Protein AF-A0A359HH94-F1 (afdb_monomer_lite)

Foldseek 3Di:
DVVVVLVVVVVVPPVPDDLCVVLLPDAQVGPSVVVVVVVLVVQCVPDDLVSNLVSLLVLLVSLLVSLVVVLVVVNLVSNVVSLVSNLVSLVVNVVSCVVVVDDPPVSVVVSVVSLVVLLVVLCVDDPSSPVSSVSSVVSCPVRDDPPDDPPDDPDDDDDDDDDDDDDDDDDDDDDDDDDDDDDDDYDDDDDYDDDDDDDDDDDDDD

Radius of gyration: 37.11 Å; chains: 1; bounding box: 69×66×111 Å

pLDDT: mean 74.51, std 24.14, range [30.77, 98.5]

Structure (mmCIF, N/CA/C/O backbone):
data_AF-A0A359HH94-F1
#
_entry.id   AF-A0A359HH94-F1
#
loop_
_atom_site.group_PDB
_atom_site.id
_atom_site.type_symbol
_atom_site.label_atom_id
_atom_site.label_alt_id
_atom_site.label_comp_id
_atom_site.label_asym_id
_atom_site.label_entity_id
_atom_site.label_seq_id
_atom_site.pdbx_PDB_ins_code
_atom_site.Cartn_x
_atom_site.Cartn_y
_atom_site.Cartn_z
_atom_site.occupancy
_atom_site.B_iso_or_equiv
_atom_site.auth_seq_id
_atom_site.auth_comp_id
_atom_site.auth_asym_id
_atom_site.auth_atom_id
_atom_site.pdbx_PDB_model_num
ATOM 1 N N . MET A 1 1 ? -10.745 -26.397 -3.307 1.00 54.28 1 MET A N 1
ATOM 2 C CA . MET A 1 1 ? -11.880 -26.500 -4.252 1.00 54.28 1 MET A CA 1
ATOM 3 C C . MET A 1 1 ? -12.551 -25.156 -4.518 1.00 54.28 1 MET A C 1
ATOM 5 O O . MET A 1 1 ? -12.736 -24.842 -5.682 1.00 54.28 1 MET A O 1
ATOM 9 N N . ALA A 1 2 ? -12.829 -24.321 -3.506 1.00 61.38 2 ALA A N 1
ATOM 10 C CA . ALA A 1 2 ? -13.354 -22.961 -3.724 1.00 61.38 2 ALA A CA 1
ATOM 11 C C . ALA A 1 2 ? -12.409 -22.050 -4.541 1.00 61.38 2 ALA A C 1
ATOM 13 O O . ALA A 1 2 ? -12.856 -21.317 -5.413 1.00 61.38 2 ALA A O 1
ATOM 14 N N . TRP A 1 3 ? -11.096 -22.168 -4.328 1.00 66.62 3 TRP A N 1
ATOM 15 C CA . TRP A 1 3 ? -10.078 -21.372 -5.027 1.00 66.62 3 TRP A CA 1
ATOM 16 C C . TRP A 1 3 ? -10.000 -21.651 -6.537 1.00 66.62 3 TRP A C 1
ATOM 18 O O . TRP A 1 3 ? -9.786 -20.733 -7.320 1.00 66.62 3 TRP A O 1
ATOM 28 N N . ILE A 1 4 ? -10.267 -22.890 -6.967 1.00 77.69 4 ILE A N 1
ATOM 29 C CA . ILE A 1 4 ? -10.326 -23.239 -8.395 1.00 77.69 4 ILE A CA 1
ATOM 30 C C . ILE A 1 4 ? -11.523 -22.543 -9.046 1.00 77.69 4 ILE A C 1
ATOM 32 O O . ILE A 1 4 ? -11.389 -22.0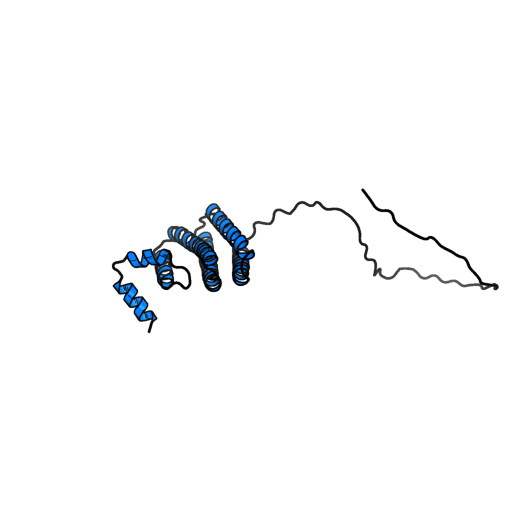05 -10.136 1.00 77.69 4 ILE A O 1
ATOM 36 N N . LEU A 1 5 ? -12.676 -22.476 -8.373 1.00 72.06 5 LEU A N 1
ATOM 37 C CA . LEU A 1 5 ? -13.862 -21.795 -8.903 1.00 72.06 5 LEU A CA 1
ATOM 38 C C . LEU A 1 5 ? -13.660 -20.282 -9.021 1.00 72.06 5 LEU A C 1
ATOM 40 O O . LEU A 1 5 ? -14.080 -19.707 -10.019 1.00 72.06 5 LEU A O 1
ATOM 44 N N . VAL A 1 6 ? -12.968 -19.655 -8.066 1.00 72.06 6 VAL A N 1
ATOM 45 C CA . VAL A 1 6 ? -12.606 -18.228 -8.142 1.00 72.06 6 VAL A CA 1
ATOM 46 C C . VAL A 1 6 ? -11.675 -17.968 -9.325 1.00 72.06 6 VAL A C 1
ATOM 48 O O . VAL A 1 6 ? -11.949 -17.080 -10.126 1.00 72.06 6 VAL A O 1
ATOM 51 N N . LEU A 1 7 ? -10.635 -18.789 -9.497 1.00 71.38 7 LEU A N 1
ATOM 52 C CA . LEU A 1 7 ? -9.705 -18.669 -10.624 1.00 71.38 7 LEU A CA 1
ATOM 53 C C . LEU A 1 7 ? -10.390 -18.922 -11.972 1.00 71.38 7 LEU A C 1
ATOM 55 O O . LEU A 1 7 ? -10.132 -18.212 -12.937 1.00 71.38 7 LEU A O 1
ATOM 59 N N . THR A 1 8 ? -11.303 -19.891 -12.040 1.00 68.50 8 THR A N 1
ATOM 60 C CA . THR A 1 8 ? -12.019 -20.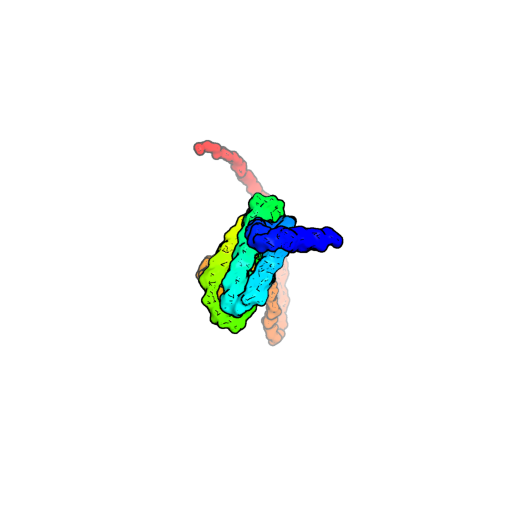227 -13.281 1.00 68.50 8 THR A CA 1
ATOM 61 C C . THR A 1 8 ? -13.076 -19.172 -13.628 1.00 68.50 8 THR A C 1
ATOM 63 O O . THR A 1 8 ? -13.277 -18.869 -14.803 1.00 68.50 8 THR A O 1
ATOM 66 N N . LEU A 1 9 ? -13.728 -18.571 -12.625 1.00 68.12 9 LEU A N 1
ATOM 67 C CA . LEU A 1 9 ? -14.689 -17.478 -12.804 1.00 68.12 9 LEU A CA 1
ATOM 68 C C . LEU A 1 9 ? -13.985 -16.172 -13.194 1.00 68.12 9 LEU A C 1
ATOM 70 O O . LEU A 1 9 ? -14.410 -15.507 -14.136 1.00 68.12 9 LEU A O 1
ATOM 74 N N . ALA A 1 10 ? -12.867 -15.847 -12.541 1.00 61.19 10 ALA A N 1
ATOM 75 C CA . ALA A 1 10 ? -12.005 -14.741 -12.942 1.00 61.19 10 ALA A CA 1
ATOM 76 C C . ALA A 1 10 ? -11.516 -14.934 -14.384 1.00 61.19 10 ALA A C 1
ATOM 78 O O . ALA A 1 10 ? -11.611 -14.011 -15.186 1.00 61.19 10 ALA A O 1
ATOM 79 N N . ALA A 1 11 ? -11.107 -16.158 -14.744 1.00 62.25 11 ALA A N 1
ATOM 80 C CA . ALA A 1 11 ? -10.621 -16.477 -16.080 1.00 62.25 11 ALA A CA 1
ATOM 81 C C . ALA A 1 11 ? -11.697 -16.462 -17.181 1.00 62.25 11 ALA A C 1
ATOM 83 O O . ALA A 1 11 ? -11.385 -16.207 -18.338 1.00 62.25 11 ALA A O 1
ATOM 84 N N . THR A 1 12 ? -12.967 -16.714 -16.853 1.00 60.53 12 THR A N 1
ATOM 85 C CA . THR A 1 12 ? -14.085 -16.653 -17.819 1.00 60.53 12 THR A CA 1
ATOM 86 C C . THR A 1 12 ? -14.687 -15.255 -17.949 1.00 60.53 12 THR A C 1
ATOM 88 O O . THR A 1 12 ? -15.244 -14.926 -18.994 1.00 60.53 12 THR A O 1
ATOM 91 N N . LEU A 1 13 ? -14.507 -14.396 -16.943 1.00 55.69 13 LEU A N 1
ATOM 92 C CA . LEU A 1 13 ? -14.804 -12.964 -17.021 1.00 55.69 13 LEU A CA 1
ATOM 93 C C . LEU A 1 13 ? -13.707 -12.164 -17.755 1.00 55.69 13 LEU A C 1
ATOM 95 O O . LEU A 1 13 ? -13.890 -10.967 -17.987 1.00 55.69 13 LEU A O 1
ATOM 99 N N . LEU A 1 14 ? -12.606 -12.813 -18.177 1.00 51.00 14 LEU A N 1
ATOM 100 C CA . LEU A 1 14 ? -11.533 -12.265 -19.023 1.00 51.00 14 LEU A CA 1
ATOM 101 C C . LEU A 1 14 ? -11.982 -12.001 -20.481 1.00 51.00 14 LEU A C 1
ATOM 103 O O . LEU A 1 14 ? -11.298 -12.332 -21.444 1.00 51.00 14 LEU A O 1
ATOM 107 N N . GLY A 1 15 ? -13.021 -11.182 -20.627 1.00 53.91 15 GLY A N 1
ATOM 108 C CA . GLY A 1 15 ? -12.956 -10.010 -21.508 1.00 53.91 15 GLY A CA 1
ATOM 109 C C . GLY A 1 15 ? -11.996 -8.927 -20.965 1.00 53.91 15 GLY A C 1
ATOM 110 O O . GLY A 1 15 ? -12.245 -7.735 -21.121 1.00 53.91 15 GLY A O 1
ATOM 111 N N . GLY A 1 16 ? -10.926 -9.349 -20.278 1.00 54.88 16 GLY A N 1
ATOM 112 C CA . GLY A 1 16 ? -9.703 -8.634 -19.918 1.00 54.88 16 GLY A CA 1
ATOM 113 C C . GLY A 1 16 ? -9.797 -7.590 -18.811 1.00 54.88 16 GLY A C 1
ATOM 114 O O . GLY A 1 16 ? -9.263 -7.786 -17.726 1.00 54.88 16 GLY A O 1
ATOM 115 N N . GLY A 1 17 ? -10.410 -6.444 -19.103 1.00 60.41 17 GLY A N 1
ATOM 116 C CA . GLY A 1 17 ? -10.199 -5.225 -18.311 1.00 60.41 17 GLY A CA 1
ATOM 117 C C . GLY A 1 17 ? -11.129 -5.052 -17.111 1.00 60.41 17 GLY A C 1
ATOM 118 O O . GLY A 1 17 ? -10.732 -4.460 -16.114 1.00 60.41 17 GLY A O 1
ATOM 119 N N . GLY A 1 18 ? -12.360 -5.569 -17.184 1.00 73.06 18 GLY A N 1
ATOM 120 C CA . GLY A 1 18 ? -13.414 -5.221 -16.222 1.00 73.06 18 GLY A CA 1
ATOM 121 C C . GLY A 1 18 ? -13.144 -5.696 -14.793 1.00 73.06 18 GLY A C 1
ATOM 122 O O . GLY A 1 18 ? -13.336 -4.935 -13.851 1.00 73.06 18 GLY A O 1
ATOM 123 N N . VAL A 1 19 ? -12.667 -6.934 -14.626 1.00 76.19 19 VAL A N 1
ATOM 124 C CA . VAL A 1 19 ? -12.388 -7.499 -13.293 1.00 76.19 19 VAL A CA 1
ATOM 125 C C . VAL A 1 19 ? -11.129 -6.885 -12.685 1.00 76.19 19 VAL A C 1
ATOM 127 O O . VAL A 1 19 ? -11.150 -6.554 -11.507 1.00 76.19 19 VAL A O 1
ATOM 130 N N . ALA A 1 20 ? -10.078 -6.670 -13.483 1.00 80.38 20 ALA A N 1
ATOM 131 C CA . ALA A 1 20 ? -8.858 -6.002 -13.028 1.00 80.38 20 ALA A CA 1
ATOM 132 C C . ALA A 1 20 ? -9.130 -4.549 -12.598 1.00 80.38 20 ALA A C 1
ATOM 134 O O . ALA A 1 20 ? -8.621 -4.091 -11.581 1.00 80.38 20 ALA A O 1
ATOM 135 N N . TYR A 1 21 ? -9.981 -3.839 -13.344 1.00 83.62 21 TYR A N 1
ATOM 136 C CA . TYR A 1 21 ? -10.411 -2.491 -12.979 1.00 83.62 21 TYR A CA 1
ATOM 137 C C . TYR A 1 21 ? -11.281 -2.489 -11.715 1.00 83.62 21 TYR A C 1
ATOM 139 O O . TYR A 1 21 ? -11.109 -1.648 -10.842 1.00 83.62 21 TYR A O 1
ATOM 147 N N . ALA A 1 22 ? -12.190 -3.458 -11.575 1.00 86.12 22 ALA A N 1
ATOM 148 C CA . ALA A 1 22 ? -13.017 -3.581 -10.378 1.00 86.12 22 ALA A CA 1
ATOM 149 C C . ALA A 1 22 ? -12.201 -3.966 -9.131 1.00 86.12 22 ALA A C 1
ATOM 151 O O . ALA A 1 22 ? -12.518 -3.505 -8.035 1.00 86.12 22 ALA A O 1
ATOM 152 N N . SER A 1 23 ? -11.151 -4.782 -9.282 1.00 89.38 23 SER A N 1
ATOM 153 C CA . SER A 1 23 ? -10.289 -5.185 -8.166 1.00 89.38 23 SER A CA 1
ATOM 154 C C . SER A 1 23 ? -9.422 -4.052 -7.625 1.00 89.38 23 SER A C 1
ATOM 156 O O . SER A 1 23 ? -9.006 -4.131 -6.480 1.00 89.38 23 SER A O 1
ATOM 158 N N . ASP A 1 24 ? -9.181 -2.992 -8.398 1.00 89.94 24 ASP A N 1
ATOM 159 C CA . ASP A 1 24 ? -8.310 -1.869 -8.012 1.00 89.94 24 ASP A CA 1
ATOM 160 C C . ASP A 1 24 ? -8.746 -1.199 -6.692 1.00 89.94 24 ASP A C 1
ATOM 162 O O . ASP A 1 24 ? -7.928 -0.838 -5.845 1.00 89.94 24 ASP A O 1
ATOM 166 N N . THR A 1 25 ? -10.064 -1.134 -6.470 1.00 93.56 25 THR A N 1
ATOM 167 C CA . THR A 1 25 ? -10.685 -0.554 -5.263 1.00 93.56 25 THR A CA 1
ATOM 168 C C . THR A 1 25 ? -10.953 -1.564 -4.143 1.00 93.56 25 THR A C 1
ATOM 170 O O . THR A 1 25 ? -11.493 -1.193 -3.098 1.00 93.56 25 THR A O 1
ATOM 173 N N . ALA A 1 26 ? -10.611 -2.840 -4.349 1.00 96.62 26 ALA A N 1
ATOM 174 C CA . ALA A 1 26 ? -10.761 -3.868 -3.328 1.00 96.62 26 ALA A CA 1
ATOM 175 C C . ALA A 1 26 ? -9.766 -3.623 -2.187 1.00 96.62 26 ALA A C 1
ATOM 177 O O . ALA A 1 26 ? -8.591 -3.350 -2.429 1.00 96.62 26 ALA A O 1
ATOM 178 N N . LEU A 1 27 ? -10.245 -3.747 -0.952 1.00 98.25 27 LEU A N 1
ATOM 179 C CA . LEU A 1 27 ? -9.432 -3.670 0.261 1.00 98.25 27 LEU A CA 1
ATOM 180 C C . LEU A 1 27 ? -9.035 -5.074 0.737 1.00 98.25 27 LEU A C 1
ATOM 182 O O . LEU A 1 27 ? -9.705 -6.041 0.357 1.00 98.25 27 LEU A O 1
ATOM 186 N N . PRO A 1 28 ? -8.009 -5.221 1.598 1.00 97.94 28 PRO A N 1
ATOM 187 C CA . PRO A 1 28 ? -7.711 -6.504 2.221 1.00 97.94 28 PRO A CA 1
ATOM 188 C C . PRO A 1 28 ? -8.974 -7.108 2.839 1.00 97.94 28 PRO A C 1
ATOM 190 O O . PRO A 1 28 ? -9.826 -6.386 3.354 1.00 97.94 28 PRO A O 1
ATOM 193 N N . GLY A 1 29 ? -9.148 -8.421 2.683 1.00 96.62 29 GLY A N 1
ATOM 194 C CA . GLY A 1 29 ? -10.359 -9.147 3.082 1.00 96.62 29 GLY A CA 1
ATOM 195 C C . GLY A 1 29 ? -11.534 -9.070 2.091 1.00 96.62 29 GLY A C 1
ATOM 196 O O . GLY A 1 29 ? -12.447 -9.894 2.176 1.00 96.62 29 GLY A O 1
ATOM 197 N N . ASP A 1 30 ? -11.519 -8.158 1.110 1.00 97.25 30 ASP A N 1
ATOM 198 C CA . ASP A 1 30 ? -12.538 -8.121 0.054 1.00 97.25 30 ASP A CA 1
ATOM 199 C C . ASP A 1 30 ? -12.332 -9.268 -0.956 1.00 97.25 30 ASP A C 1
ATOM 201 O O . ASP A 1 30 ? -11.213 -9.687 -1.257 1.00 97.25 30 ASP A O 1
ATOM 205 N N . MET A 1 31 ? -13.424 -9.759 -1.558 1.00 95.12 31 MET A N 1
ATOM 206 C CA . MET A 1 31 ? -13.393 -10.918 -2.470 1.00 95.12 31 MET A CA 1
ATOM 207 C C . MET A 1 31 ? -12.457 -10.753 -3.678 1.00 95.12 31 MET A C 1
ATOM 209 O O . MET A 1 31 ? -11.919 -11.744 -4.171 1.00 95.12 31 MET A O 1
ATOM 213 N N . LEU A 1 32 ? -12.296 -9.524 -4.181 1.00 95.69 32 LEU A N 1
ATOM 214 C CA . LEU A 1 32 ? -11.455 -9.220 -5.344 1.00 95.69 32 LEU A CA 1
ATOM 215 C C . LEU A 1 32 ? -10.025 -8.810 -4.967 1.00 95.69 32 LEU A C 1
ATOM 217 O O . LEU A 1 32 ? -9.214 -8.594 -5.865 1.00 95.69 32 LEU A O 1
ATOM 221 N N . TYR A 1 33 ? -9.682 -8.749 -3.679 1.00 96.00 33 TYR A N 1
ATOM 222 C CA . TYR A 1 33 ? -8.338 -8.373 -3.246 1.00 96.00 33 TYR A CA 1
ATOM 223 C C . TYR A 1 33 ? -7.232 -9.310 -3.750 1.00 96.00 33 TYR A C 1
ATOM 225 O O . TYR A 1 33 ? -6.218 -8.818 -4.240 1.00 96.00 33 TYR A O 1
ATOM 233 N N . PRO A 1 34 ? -7.417 -10.647 -3.763 1.00 94.81 34 PRO A N 1
ATOM 234 C CA . PRO A 1 34 ? -6.421 -11.530 -4.362 1.00 94.81 34 PRO A CA 1
ATOM 235 C C . PRO A 1 34 ? -6.198 -11.236 -5.850 1.00 94.81 34 PRO A C 1
ATOM 237 O O . PRO A 1 34 ? -5.090 -11.395 -6.347 1.00 94.81 34 PRO A O 1
ATOM 240 N N . VAL A 1 35 ? -7.234 -10.778 -6.565 1.00 94.31 35 VAL A N 1
ATOM 241 C CA . VAL A 1 35 ? -7.097 -10.386 -7.974 1.00 94.31 35 VAL A CA 1
ATOM 242 C C . VAL A 1 35 ? -6.249 -9.121 -8.094 1.00 94.31 35 VAL A C 1
ATOM 244 O O . VAL A 1 35 ? -5.355 -9.093 -8.935 1.00 94.31 35 VAL A O 1
ATOM 247 N N . LYS A 1 36 ? -6.464 -8.123 -7.224 1.00 95.38 36 LYS A N 1
ATOM 248 C CA . LYS A 1 36 ? -5.636 -6.909 -7.159 1.00 95.38 36 LYS A CA 1
ATOM 249 C C . LYS A 1 36 ? -4.155 -7.259 -7.011 1.00 95.38 36 LYS A C 1
ATOM 251 O O . LYS A 1 36 ? -3.366 -6.869 -7.864 1.00 95.38 36 LYS A O 1
ATOM 256 N N . MET A 1 37 ? -3.823 -8.094 -6.024 1.00 95.38 37 MET A N 1
ATOM 257 C CA . MET A 1 37 ? -2.445 -8.546 -5.796 1.00 95.38 37 MET A CA 1
ATOM 258 C C . MET A 1 37 ? -1.857 -9.235 -7.031 1.00 95.38 37 MET A C 1
ATOM 260 O O . MET A 1 37 ? -0.790 -8.854 -7.492 1.00 95.38 37 MET A O 1
ATOM 264 N N . THR A 1 38 ? -2.586 -10.163 -7.664 1.00 92.81 38 THR A N 1
ATOM 265 C CA . THR A 1 38 ? -2.073 -10.814 -8.886 1.00 92.81 38 THR A CA 1
ATOM 266 C C . THR A 1 38 ? -1.851 -9.844 -10.047 1.00 92.81 38 THR A C 1
ATOM 268 O O . THR A 1 38 ? -0.961 -10.059 -10.866 1.00 92.81 38 THR A O 1
ATOM 271 N N . VAL A 1 39 ? -2.661 -8.787 -10.154 1.00 91.94 39 VAL A N 1
ATOM 272 C CA . VAL A 1 39 ? -2.492 -7.759 -11.188 1.00 91.94 39 VAL A CA 1
ATOM 273 C C . VAL A 1 39 ? -1.263 -6.902 -10.891 1.00 91.94 39 VAL A C 1
ATOM 275 O O . VAL A 1 39 ? -0.520 -6.595 -11.822 1.00 91.94 39 VAL A O 1
ATOM 278 N N . GLU A 1 40 ? -1.036 -6.535 -9.630 1.00 93.19 40 GLU A N 1
ATOM 279 C CA . GLU A 1 40 ? 0.166 -5.820 -9.183 1.00 93.19 40 GLU A CA 1
ATOM 280 C C . GLU A 1 40 ? 1.435 -6.654 -9.436 1.00 93.19 40 GLU A C 1
ATOM 282 O O . GLU A 1 40 ? 2.343 -6.174 -10.114 1.00 93.19 40 GLU A O 1
ATOM 287 N N . ASP A 1 41 ? 1.451 -7.931 -9.041 1.00 92.12 41 ASP A N 1
ATOM 288 C CA . ASP A 1 41 ? 2.586 -8.845 -9.243 1.00 92.12 41 ASP A CA 1
ATOM 289 C C . ASP A 1 41 ? 2.937 -9.025 -10.727 1.00 92.12 41 ASP A C 1
ATOM 291 O O . ASP A 1 41 ? 4.105 -9.019 -11.118 1.00 92.12 41 ASP A O 1
ATOM 295 N N . VAL A 1 42 ? 1.925 -9.170 -11.592 1.00 91.56 42 VAL A N 1
ATOM 296 C CA . VAL A 1 42 ? 2.139 -9.285 -13.044 1.00 91.56 42 VAL A CA 1
ATOM 297 C C . VAL A 1 42 ? 2.688 -7.983 -13.623 1.00 91.56 42 VAL A C 1
ATOM 299 O O . VAL A 1 42 ? 3.511 -8.034 -14.535 1.00 91.56 42 VAL A O 1
ATOM 302 N N . ARG A 1 43 ? 2.257 -6.817 -13.122 1.00 90.50 43 ARG A N 1
ATOM 303 C CA . ARG A 1 43 ? 2.799 -5.523 -13.562 1.00 90.50 43 ARG A CA 1
ATOM 304 C C . ARG A 1 43 ? 4.266 -5.384 -13.169 1.00 90.50 43 ARG A C 1
ATOM 306 O O . ARG A 1 43 ? 5.059 -5.021 -14.032 1.00 90.50 43 ARG A O 1
ATOM 313 N N . LEU A 1 44 ? 4.616 -5.727 -11.928 1.00 90.50 44 LEU A N 1
ATOM 314 C CA . LEU A 1 44 ? 5.999 -5.719 -11.445 1.00 90.50 44 LEU A CA 1
ATOM 315 C C . LEU A 1 44 ? 6.873 -6.701 -12.234 1.00 90.50 44 LEU A C 1
ATOM 317 O O . LEU A 1 44 ? 7.926 -6.328 -12.728 1.00 90.50 44 LEU A O 1
ATOM 321 N N . GLY A 1 45 ? 6.402 -7.928 -12.477 1.00 88.94 45 GLY A N 1
ATOM 322 C CA . GLY A 1 45 ? 7.162 -8.926 -13.240 1.00 88.94 45 GLY A CA 1
ATOM 323 C C . GLY A 1 45 ? 7.389 -8.593 -14.724 1.00 88.94 45 GLY A C 1
ATOM 324 O O . GLY A 1 45 ? 8.197 -9.254 -15.376 1.00 88.94 45 GLY A O 1
ATOM 325 N N . LEU A 1 46 ? 6.667 -7.613 -15.278 1.00 89.00 46 LEU A N 1
ATOM 326 C CA . LEU A 1 46 ? 6.819 -7.148 -16.663 1.00 89.00 46 LEU A CA 1
ATOM 327 C C . LEU A 1 46 ? 7.624 -5.851 -16.786 1.00 89.00 46 LEU A C 1
ATOM 329 O O . LEU A 1 46 ? 7.976 -5.470 -17.908 1.00 89.00 46 LEU A O 1
ATOM 333 N N . ALA A 1 47 ? 7.861 -5.153 -15.680 1.00 84.31 47 ALA A N 1
ATOM 334 C CA . ALA A 1 47 ? 8.590 -3.902 -15.679 1.00 84.31 47 ALA A CA 1
ATOM 335 C C . ALA A 1 47 ? 10.119 -4.143 -15.663 1.00 84.31 47 ALA A C 1
ATOM 337 O O . ALA A 1 47 ? 10.608 -5.268 -15.562 1.00 84.31 47 ALA A O 1
ATOM 338 N N . ASN A 1 48 ? 10.865 -3.085 -15.978 1.00 72.31 48 ASN A N 1
ATOM 339 C CA . ASN A 1 48 ? 12.332 -3.039 -15.964 1.00 72.31 48 ASN A CA 1
ATOM 340 C C . ASN A 1 48 ? 12.744 -2.109 -14.816 1.00 72.31 48 ASN A C 1
ATOM 342 O O . ASN A 1 48 ? 11.946 -1.240 -14.477 1.00 72.31 48 ASN A O 1
ATOM 346 N N . ASP A 1 49 ? 13.988 -2.166 -14.334 1.00 67.19 49 ASP A N 1
ATOM 347 C CA . ASP A 1 49 ? 14.449 -1.512 -13.091 1.00 67.19 49 ASP A CA 1
ATOM 348 C C . ASP A 1 49 ? 13.893 -0.090 -12.797 1.00 67.19 49 ASP A C 1
ATOM 350 O O . ASP A 1 49 ? 13.583 0.239 -11.655 1.00 67.19 49 ASP A O 1
ATOM 354 N N . ALA A 1 50 ? 13.754 0.785 -13.806 1.00 62.00 50 ALA A N 1
ATOM 355 C CA . ALA A 1 50 ? 13.186 2.133 -13.637 1.00 62.00 50 ALA A CA 1
ATOM 356 C C . ALA A 1 50 ? 11.641 2.173 -13.588 1.00 62.00 50 ALA A C 1
ATOM 358 O O . ALA A 1 50 ? 11.071 2.990 -12.875 1.00 62.00 50 ALA A O 1
ATOM 359 N N . GLY A 1 51 ? 10.961 1.305 -14.340 1.00 67.62 51 GLY A N 1
ATOM 360 C CA . GLY A 1 51 ? 9.507 1.127 -14.258 1.00 67.62 51 GLY A CA 1
ATOM 361 C C . GLY A 1 51 ? 9.077 0.387 -12.989 1.00 67.62 51 GLY A C 1
ATOM 362 O O . GLY A 1 51 ? 7.960 0.593 -12.522 1.00 67.62 51 GLY A O 1
ATOM 363 N N . ASP A 1 52 ? 9.976 -0.412 -12.409 1.00 84.56 52 ASP A N 1
ATOM 364 C CA . ASP A 1 52 ? 9.754 -1.095 -11.134 1.00 84.56 52 ASP A CA 1
ATOM 365 C C . ASP A 1 52 ? 9.619 -0.081 -9.993 1.00 84.56 52 ASP A C 1
ATOM 367 O O . ASP A 1 52 ? 8.700 -0.192 -9.188 1.00 84.56 52 ASP A O 1
ATOM 371 N N . MET A 1 53 ? 10.461 0.962 -9.961 1.00 89.94 53 MET A N 1
ATOM 372 C CA . MET A 1 53 ? 10.409 2.012 -8.930 1.00 89.94 53 MET A CA 1
ATOM 373 C C . MET A 1 53 ? 9.049 2.720 -8.870 1.00 89.94 53 MET A C 1
ATOM 375 O O . MET A 1 53 ? 8.470 2.846 -7.792 1.00 89.94 53 MET A O 1
ATOM 379 N N . ASP A 1 54 ? 8.512 3.156 -10.013 1.00 91.56 54 ASP A N 1
ATOM 380 C CA . ASP A 1 54 ? 7.215 3.844 -10.061 1.00 91.56 54 ASP A CA 1
ATOM 381 C C . ASP A 1 54 ? 6.057 2.943 -9.620 1.00 91.56 54 ASP A C 1
ATOM 383 O O . ASP A 1 54 ? 5.148 3.396 -8.916 1.00 91.56 54 ASP A O 1
ATOM 387 N N . LEU A 1 55 ? 6.093 1.669 -10.022 1.00 93.31 55 LEU A N 1
ATOM 388 C CA . LEU A 1 55 ? 5.100 0.673 -9.626 1.00 93.31 55 LEU A CA 1
ATOM 389 C C . LEU A 1 55 ? 5.187 0.352 -8.133 1.00 93.31 55 LEU A C 1
ATOM 391 O O . LEU A 1 55 ? 4.149 0.275 -7.480 1.00 93.31 55 LEU A O 1
ATOM 395 N N . LEU A 1 56 ? 6.397 0.211 -7.588 1.00 94.31 56 LEU A N 1
ATOM 396 C CA . LEU A 1 56 ? 6.627 -0.054 -6.169 1.00 94.31 56 LEU A CA 1
ATOM 397 C C . LEU A 1 56 ? 6.161 1.110 -5.301 1.00 94.31 56 LEU A C 1
ATOM 399 O O . LEU A 1 56 ? 5.427 0.889 -4.342 1.00 94.31 56 LEU A O 1
ATOM 403 N N . PHE A 1 57 ? 6.491 2.352 -5.666 1.00 95.12 57 PHE A N 1
ATOM 404 C CA . PHE A 1 57 ? 5.931 3.509 -4.970 1.00 95.12 57 PHE A CA 1
ATOM 405 C C . PHE A 1 57 ? 4.400 3.509 -5.020 1.00 95.12 57 PHE A C 1
ATOM 407 O O . PHE A 1 57 ? 3.762 3.696 -3.989 1.00 95.12 57 PHE A O 1
ATOM 414 N N . GLY A 1 58 ? 3.803 3.255 -6.191 1.00 95.50 58 GLY A N 1
ATOM 415 C CA . GLY A 1 58 ? 2.347 3.180 -6.324 1.00 95.50 58 GLY A CA 1
ATOM 416 C C . GLY A 1 58 ? 1.721 2.080 -5.459 1.00 95.50 58 GLY A C 1
ATOM 417 O O . GLY A 1 58 ? 0.634 2.267 -4.917 1.00 95.50 58 GLY A O 1
ATOM 418 N N . ALA A 1 59 ? 2.408 0.951 -5.286 1.00 96.25 59 ALA A N 1
ATOM 419 C CA . ALA A 1 59 ? 1.952 -0.143 -4.439 1.00 96.25 59 ALA A CA 1
ATOM 420 C C . ALA A 1 59 ? 1.986 0.235 -2.946 1.00 96.25 59 ALA A C 1
ATOM 422 O O . ALA A 1 59 ? 0.989 0.051 -2.240 1.00 96.25 59 ALA A O 1
ATOM 423 N N . VAL A 1 60 ? 3.082 0.861 -2.502 1.00 97.12 60 VAL A N 1
ATOM 424 C CA . VAL A 1 60 ? 3.261 1.359 -1.130 1.00 97.12 60 VAL A CA 1
ATOM 425 C C . VAL A 1 60 ? 2.244 2.459 -0.797 1.00 97.12 60 VAL A C 1
ATOM 427 O O . VAL A 1 60 ? 1.569 2.384 0.232 1.00 97.12 60 VAL A O 1
ATOM 430 N N . GLU A 1 61 ? 2.062 3.434 -1.691 1.00 97.12 61 GLU A N 1
ATOM 431 C CA . GLU A 1 61 ? 1.029 4.479 -1.592 1.00 97.12 61 GLU A CA 1
ATOM 432 C C . GLU A 1 61 ? -0.375 3.856 -1.521 1.00 97.12 61 GLU A C 1
ATOM 434 O O . GLU A 1 61 ? -1.193 4.224 -0.674 1.00 97.12 61 GLU A O 1
ATOM 439 N N . ALA A 1 62 ? -0.649 2.838 -2.344 1.00 97.56 62 ALA A N 1
ATOM 440 C CA . ALA A 1 62 ? -1.918 2.123 -2.296 1.00 97.56 62 ALA A CA 1
AT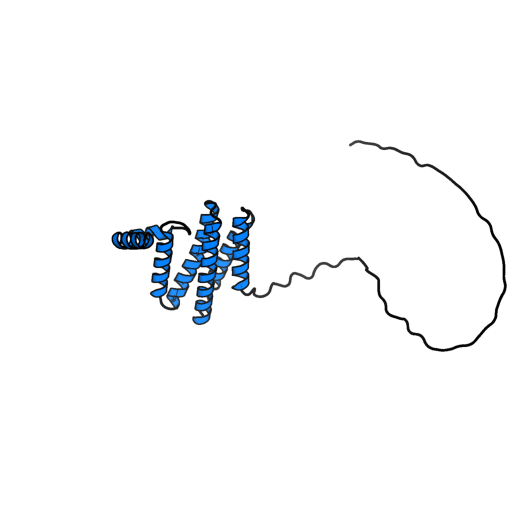OM 441 C C . ALA A 1 62 ? -2.149 1.437 -0.941 1.00 97.56 62 ALA A C 1
ATOM 443 O O . ALA A 1 62 ? -3.290 1.410 -0.483 1.00 97.56 62 ALA A O 1
ATOM 444 N N . ARG A 1 63 ? -1.110 0.919 -0.266 1.00 98.06 63 ARG A N 1
ATOM 445 C CA . ARG A 1 63 ? -1.280 0.321 1.072 1.00 98.06 63 ARG A CA 1
ATOM 446 C C . ARG A 1 63 ? -1.665 1.363 2.115 1.00 98.06 63 ARG A C 1
ATOM 448 O O . ARG A 1 63 ? -2.534 1.089 2.939 1.00 98.06 63 ARG A O 1
ATOM 455 N N . LEU A 1 64 ? -1.077 2.560 2.069 1.00 98.00 64 LEU A N 1
ATOM 456 C CA . LEU A 1 64 ? -1.462 3.661 2.959 1.00 98.00 64 LEU A CA 1
ATOM 457 C C . LEU A 1 64 ? -2.919 4.085 2.723 1.00 98.00 64 LEU A C 1
ATOM 459 O O . LEU A 1 64 ? -3.689 4.208 3.678 1.00 98.00 64 LEU A O 1
ATOM 463 N N . ALA A 1 65 ? -3.333 4.199 1.459 1.00 98.06 65 ALA A N 1
ATOM 464 C CA . ALA A 1 65 ? -4.720 4.497 1.103 1.00 98.06 65 ALA A CA 1
ATOM 465 C C . ALA A 1 65 ? -5.700 3.390 1.543 1.00 98.06 65 ALA A C 1
ATOM 467 O O . ALA A 1 65 ? -6.817 3.680 1.978 1.00 98.06 65 ALA A O 1
ATOM 468 N N . GLU A 1 66 ? -5.297 2.118 1.465 1.00 98.50 66 GLU A N 1
ATOM 469 C CA . GLU A 1 66 ? -6.083 0.997 1.987 1.00 98.50 66 GLU A CA 1
ATOM 470 C C . GLU A 1 66 ? -6.258 1.079 3.501 1.00 98.50 66 GLU A C 1
ATOM 472 O O . GLU A 1 66 ? -7.373 0.890 3.988 1.00 98.50 66 GLU A O 1
ATOM 477 N N . ILE A 1 67 ? -5.193 1.401 4.239 1.00 98.44 67 ILE A N 1
ATOM 478 C CA . ILE A 1 67 ? -5.257 1.607 5.689 1.00 98.44 67 ILE A CA 1
ATOM 479 C C . ILE A 1 67 ? -6.236 2.742 6.009 1.00 98.44 67 ILE A C 1
ATOM 481 O O . ILE A 1 67 ? -7.149 2.527 6.804 1.00 98.44 67 ILE A O 1
ATOM 485 N N . ASP A 1 68 ? -6.136 3.901 5.347 1.00 97.81 68 ASP A N 1
ATOM 486 C CA . ASP A 1 68 ? -7.068 5.026 5.552 1.00 97.81 68 ASP A CA 1
ATOM 487 C C . ASP A 1 68 ? -8.530 4.628 5.288 1.00 97.81 68 ASP A C 1
ATOM 489 O O . ASP A 1 68 ? -9.430 4.906 6.085 1.00 97.81 68 ASP A O 1
ATOM 493 N N . ALA A 1 69 ? -8.778 3.902 4.194 1.00 97.94 69 ALA A N 1
ATOM 494 C CA . ALA A 1 69 ? -10.113 3.427 3.848 1.00 97.94 69 ALA A CA 1
ATOM 495 C C . ALA A 1 69 ? -10.661 2.417 4.869 1.00 97.94 69 ALA A C 1
ATOM 497 O O . ALA A 1 69 ? -11.867 2.394 5.138 1.00 97.94 69 ALA A O 1
ATOM 498 N N . LEU A 1 70 ? -9.798 1.572 5.435 1.00 98.00 70 LEU A N 1
ATOM 499 C CA . LEU A 1 70 ? -10.174 0.579 6.434 1.00 98.00 70 LEU A CA 1
ATOM 500 C C . LEU A 1 70 ? -10.469 1.208 7.799 1.00 98.00 70 LEU A C 1
ATOM 502 O O . LEU A 1 70 ? -11.373 0.704 8.470 1.00 98.00 70 LEU A O 1
ATOM 506 N N . ILE A 1 71 ? -9.809 2.316 8.169 1.00 96.19 71 ILE A N 1
ATOM 507 C CA . ILE A 1 71 ? -10.167 3.128 9.351 1.00 96.19 71 ILE A CA 1
ATOM 508 C C . ILE A 1 71 ? -11.643 3.521 9.266 1.00 96.19 71 ILE A C 1
ATOM 510 O O . ILE A 1 71 ? -12.434 3.225 10.158 1.00 96.19 71 ILE A O 1
ATOM 514 N N . GLY A 1 72 ? -12.065 4.077 8.126 1.00 93.81 72 GLY A N 1
ATOM 515 C CA . GLY A 1 72 ? -13.465 4.452 7.900 1.00 93.81 72 GLY A CA 1
ATOM 516 C C . GLY A 1 72 ? -14.458 3.279 7.916 1.00 93.81 72 GLY A C 1
ATOM 517 O O . GLY A 1 72 ? -15.662 3.500 8.052 1.00 93.81 72 GLY A O 1
ATOM 518 N N . ARG A 1 73 ? -13.981 2.034 7.777 1.00 96.00 73 ARG A N 1
ATOM 519 C CA . ARG A 1 73 ? -14.799 0.809 7.797 1.00 96.00 73 ARG A CA 1
ATOM 520 C C . ARG A 1 73 ? -14.711 0.031 9.116 1.00 96.00 73 ARG A C 1
ATOM 522 O O . ARG A 1 73 ? -15.435 -0.953 9.248 1.00 96.00 73 ARG A O 1
ATOM 529 N N . GLY A 1 74 ? -13.858 0.434 10.063 1.00 95.50 74 GLY A N 1
ATOM 530 C CA . GLY A 1 74 ? -13.683 -0.244 11.351 1.00 95.50 74 GLY A CA 1
ATOM 531 C C . GLY A 1 74 ? -13.191 -1.690 11.222 1.00 95.50 74 GLY A C 1
ATOM 532 O O . GLY A 1 74 ? -13.724 -2.584 11.878 1.00 95.50 74 GLY A O 1
ATOM 533 N N . ARG A 1 75 ? -12.216 -1.941 10.336 1.00 97.50 75 ARG A N 1
ATOM 534 C CA . ARG A 1 75 ? -11.689 -3.285 10.012 1.00 97.50 75 ARG A CA 1
ATOM 535 C C . ARG A 1 75 ? -10.203 -3.435 10.396 1.00 97.50 75 ARG A C 1
ATOM 537 O O . ARG A 1 75 ? -9.357 -3.527 9.508 1.00 97.50 75 ARG A O 1
ATOM 544 N N . PRO A 1 76 ? -9.855 -3.442 11.696 1.00 94.50 76 PRO A N 1
ATOM 545 C CA . PRO A 1 76 ? -8.460 -3.409 12.151 1.00 94.50 76 PRO A CA 1
ATOM 546 C C . PRO A 1 76 ? -7.645 -4.646 11.749 1.00 94.50 76 PRO A C 1
ATOM 548 O O . PRO A 1 76 ? -6.462 -4.514 11.449 1.00 94.50 76 PRO A O 1
ATOM 551 N N . ASP A 1 77 ? -8.267 -5.824 11.662 1.00 96.75 77 ASP A N 1
ATOM 552 C CA . ASP A 1 77 ? -7.577 -7.044 11.218 1.00 96.75 77 ASP A CA 1
ATOM 553 C C . ASP A 1 77 ? -7.097 -6.918 9.762 1.00 96.75 77 ASP A C 1
ATOM 555 O O . ASP A 1 77 ? -5.972 -7.284 9.427 1.00 96.75 77 ASP A O 1
ATOM 559 N N . ASP A 1 78 ? -7.920 -6.323 8.896 1.00 98.31 78 ASP A N 1
ATOM 560 C CA . ASP A 1 78 ? -7.561 -6.073 7.500 1.00 98.31 78 ASP A CA 1
ATOM 561 C C . ASP A 1 78 ? -6.529 -4.938 7.374 1.00 98.31 78 ASP A C 1
ATOM 563 O O . ASP A 1 78 ? -5.686 -4.969 6.478 1.00 98.31 78 ASP A O 1
ATOM 567 N N . MET A 1 79 ? -6.537 -3.958 8.291 1.00 98.06 79 MET A N 1
ATOM 568 C CA . MET A 1 79 ? -5.495 -2.920 8.340 1.00 98.06 79 MET A CA 1
ATOM 569 C C . MET A 1 79 ? -4.134 -3.532 8.654 1.00 98.06 79 MET A C 1
ATOM 571 O O . MET A 1 79 ? -3.126 -3.113 8.092 1.00 98.06 79 MET A O 1
ATOM 575 N N . GLN A 1 80 ? -4.102 -4.541 9.526 1.00 97.62 80 GLN A N 1
ATOM 576 C CA . GLN A 1 80 ? -2.873 -5.249 9.855 1.00 97.62 80 GLN A CA 1
ATOM 577 C C . GLN A 1 80 ? -2.293 -5.969 8.631 1.00 97.62 80 GLN A C 1
ATOM 579 O O . GLN A 1 80 ? -1.077 -5.959 8.439 1.00 97.62 80 GLN A O 1
ATOM 584 N N . VAL A 1 81 ? -3.150 -6.532 7.772 1.00 98.12 81 VAL A N 1
ATOM 585 C CA . VAL A 1 81 ? -2.733 -7.115 6.486 1.00 98.12 81 VAL A CA 1
ATOM 586 C C . VAL A 1 81 ? -2.154 -6.040 5.563 1.00 98.12 81 VAL A C 1
ATOM 588 O O . VAL A 1 81 ? -1.061 -6.225 5.032 1.00 98.12 81 VAL A O 1
ATOM 591 N N . ALA A 1 82 ? -2.824 -4.893 5.412 1.00 98.12 82 ALA A N 1
ATOM 592 C CA . ALA A 1 82 ? -2.303 -3.790 4.598 1.00 98.12 82 ALA A CA 1
ATOM 593 C C . ALA A 1 82 ? -0.955 -3.258 5.121 1.00 98.12 82 ALA A C 1
ATOM 595 O O . ALA A 1 82 ? -0.056 -2.987 4.330 1.00 98.12 82 ALA A O 1
ATOM 596 N N . ALA A 1 83 ? -0.780 -3.163 6.443 1.00 98.00 83 ALA A N 1
ATOM 597 C CA . ALA A 1 83 ? 0.471 -2.730 7.063 1.00 98.00 83 ALA A CA 1
ATOM 598 C C . ALA A 1 83 ? 1.619 -3.741 6.883 1.00 98.00 83 ALA A C 1
ATOM 600 O O . ALA A 1 83 ? 2.775 -3.337 6.792 1.00 98.00 83 ALA A O 1
ATOM 601 N N . GLN A 1 84 ? 1.326 -5.045 6.822 1.00 97.69 84 GLN A N 1
ATOM 602 C CA . GLN A 1 84 ? 2.326 -6.070 6.487 1.00 97.69 84 GLN A CA 1
ATOM 603 C C . GLN A 1 84 ? 2.778 -5.941 5.030 1.00 97.69 84 GLN A C 1
ATOM 605 O O . GLN A 1 84 ? 3.974 -5.876 4.769 1.00 97.69 84 GLN A O 1
ATOM 610 N N . LEU A 1 85 ? 1.829 -5.809 4.099 1.00 97.81 85 LEU A N 1
ATOM 611 C CA . LEU A 1 85 ? 2.141 -5.598 2.682 1.00 97.81 85 LEU A CA 1
ATOM 612 C C . LEU A 1 85 ? 2.904 -4.287 2.452 1.00 97.81 85 LEU A C 1
ATOM 614 O O . LEU A 1 85 ? 3.794 -4.233 1.609 1.00 97.81 85 LEU A O 1
ATOM 618 N N . PHE A 1 86 ? 2.592 -3.241 3.224 1.00 97.94 86 PHE A N 1
ATOM 619 C CA . PHE A 1 86 ? 3.329 -1.978 3.193 1.00 97.94 86 PHE A CA 1
ATOM 620 C C . PHE A 1 86 ? 4.806 -2.182 3.543 1.00 97.94 86 PHE A C 1
ATOM 622 O O . PHE A 1 86 ? 5.662 -1.661 2.838 1.00 97.94 86 PHE A O 1
ATOM 629 N N . ASP A 1 87 ? 5.114 -2.948 4.596 1.00 97.38 87 ASP A N 1
ATOM 630 C CA . ASP A 1 87 ? 6.501 -3.257 4.972 1.00 97.38 87 ASP A CA 1
ATOM 631 C C . ASP A 1 87 ? 7.232 -4.010 3.855 1.00 97.38 87 ASP A C 1
ATOM 633 O O . ASP A 1 87 ? 8.324 -3.616 3.450 1.00 97.38 87 ASP A O 1
ATOM 637 N N . GLU A 1 88 ? 6.604 -5.053 3.307 1.00 95.75 88 GLU A N 1
ATOM 638 C CA . GLU A 1 88 ? 7.175 -5.864 2.227 1.00 95.75 88 GLU A CA 1
ATOM 639 C C . GLU A 1 88 ? 7.514 -5.011 0.994 1.00 95.75 88 GLU A C 1
ATOM 641 O O . GLU A 1 88 ? 8.647 -5.034 0.503 1.00 95.75 88 GLU A O 1
ATOM 646 N N . GLN A 1 89 ? 6.560 -4.200 0.534 1.00 95.19 89 GLN A N 1
ATOM 647 C CA . GLN A 1 89 ? 6.719 -3.366 -0.658 1.00 95.19 89 GLN A CA 1
ATOM 648 C C . GLN A 1 89 ? 7.669 -2.185 -0.419 1.00 95.19 89 GLN A C 1
ATOM 650 O O . GLN A 1 89 ? 8.421 -1.809 -1.318 1.00 95.19 89 GLN A O 1
ATOM 655 N N . LEU A 1 90 ? 7.701 -1.625 0.795 1.00 95.44 90 LEU A N 1
ATOM 656 C CA . LEU A 1 90 ? 8.663 -0.587 1.165 1.00 95.44 90 LEU A CA 1
ATOM 657 C C . LEU A 1 90 ? 10.093 -1.137 1.169 1.00 95.44 90 LEU A C 1
ATOM 659 O O . LEU A 1 90 ? 11.007 -0.485 0.667 1.00 95.44 90 LEU A O 1
ATOM 663 N N . GLN A 1 91 ? 10.305 -2.340 1.704 1.00 94.25 91 GLN A N 1
ATOM 664 C CA . GLN A 1 91 ? 11.619 -2.979 1.679 1.00 94.25 91 GLN A CA 1
ATOM 665 C C . GLN A 1 91 ? 12.086 -3.253 0.246 1.00 94.25 91 GLN A C 1
ATOM 667 O O . GLN A 1 91 ? 13.265 -3.053 -0.057 1.00 94.25 91 GLN A O 1
ATOM 672 N N . GLU A 1 92 ? 11.191 -3.694 -0.639 1.00 92.75 92 GLU A N 1
ATOM 673 C CA . GLU A 1 92 ? 11.511 -3.888 -2.054 1.00 92.75 92 GLU A CA 1
ATOM 674 C C . GLU A 1 92 ? 11.847 -2.559 -2.742 1.00 92.75 92 GLU A C 1
ATOM 676 O O . GLU A 1 92 ? 12.899 -2.451 -3.377 1.00 92.75 92 GLU A O 1
ATOM 681 N N . LEU A 1 93 ? 11.034 -1.521 -2.527 1.00 93.19 93 LEU A N 1
ATOM 682 C CA . LEU A 1 93 ? 11.275 -0.166 -3.025 1.00 93.19 93 LEU A CA 1
ATOM 683 C C . LEU A 1 93 ? 12.666 0.345 -2.631 1.00 93.19 93 LEU A C 1
ATOM 685 O O . LEU A 1 93 ? 13.439 0.763 -3.492 1.00 93.19 93 LEU A O 1
ATOM 689 N N . LEU A 1 94 ? 13.023 0.270 -1.347 1.00 91.88 94 LEU A N 1
ATOM 690 C CA . LEU A 1 94 ? 14.321 0.737 -0.852 1.00 91.88 94 LEU A CA 1
ATOM 691 C C . LEU A 1 94 ? 15.487 -0.095 -1.405 1.00 91.88 94 LEU A C 1
ATOM 693 O O . LEU A 1 94 ? 16.562 0.440 -1.686 1.00 91.88 94 LEU A O 1
ATOM 697 N N . GLN A 1 95 ? 15.288 -1.400 -1.610 1.00 90.50 95 GLN A N 1
ATOM 698 C CA . GLN A 1 95 ? 16.291 -2.249 -2.251 1.00 90.50 95 GLN A CA 1
ATOM 699 C C . GLN A 1 95 ? 16.513 -1.869 -3.717 1.00 90.50 95 GLN A C 1
ATOM 701 O O . GLN A 1 95 ? 17.667 -1.783 -4.147 1.00 90.50 95 GLN A O 1
ATOM 706 N N . VAL A 1 96 ? 15.446 -1.641 -4.486 1.00 89.62 96 VAL A N 1
ATOM 707 C CA . VAL A 1 96 ? 15.552 -1.208 -5.886 1.00 89.62 96 VAL A CA 1
ATOM 708 C C . VAL A 1 96 ? 16.174 0.185 -5.956 1.00 89.62 96 VAL A C 1
ATOM 710 O O . VAL A 1 96 ? 17.089 0.396 -6.753 1.00 89.62 96 VAL A O 1
ATOM 713 N N . GLN A 1 97 ? 15.795 1.097 -5.061 1.00 88.44 97 GLN A N 1
ATOM 714 C CA . GLN A 1 97 ? 16.389 2.429 -4.943 1.00 88.44 97 GLN A CA 1
ATOM 715 C C . GLN A 1 97 ? 17.911 2.356 -4.733 1.00 88.44 97 GLN A C 1
ATOM 717 O O . GLN A 1 97 ? 18.688 2.994 -5.447 1.00 88.44 97 GLN A O 1
ATOM 722 N N . ALA A 1 98 ? 18.358 1.509 -3.800 1.00 88.00 98 ALA A N 1
ATOM 723 C CA . ALA A 1 98 ? 19.775 1.314 -3.511 1.00 88.00 98 ALA A CA 1
ATOM 724 C C . ALA A 1 98 ? 20.545 0.688 -4.689 1.00 88.00 98 ALA A C 1
ATOM 726 O O . ALA A 1 98 ? 21.693 1.057 -4.943 1.00 88.00 98 ALA A O 1
ATOM 727 N N . ARG A 1 99 ? 19.930 -0.252 -5.420 1.00 87.94 99 ARG A N 1
ATOM 728 C CA . ARG A 1 99 ? 20.551 -0.923 -6.579 1.00 87.94 99 ARG A CA 1
ATOM 729 C C . ARG A 1 99 ? 20.651 -0.013 -7.799 1.00 87.94 99 ARG A C 1
ATOM 731 O O . ARG A 1 99 ? 21.676 -0.019 -8.478 1.00 87.94 99 ARG A O 1
ATOM 738 N N . THR A 1 100 ? 19.603 0.757 -8.071 1.00 86.31 100 THR A N 1
ATOM 739 C CA . THR A 1 100 ? 19.504 1.622 -9.255 1.00 86.31 100 THR A CA 1
ATOM 740 C C . THR A 1 100 ? 20.172 2.982 -9.054 1.00 86.31 100 THR A C 1
ATOM 742 O O . THR A 1 100 ? 20.413 3.685 -10.033 1.00 86.31 100 THR A O 1
ATOM 745 N N . GLN A 1 101 ? 20.501 3.349 -7.807 1.00 80.69 101 GLN A N 1
ATOM 746 C CA . GLN A 1 101 ? 21.007 4.674 -7.416 1.00 80.69 101 GLN A CA 1
ATOM 747 C C . GLN A 1 101 ? 20.062 5.827 -7.800 1.00 80.69 101 GLN A C 1
ATOM 749 O O . GLN A 1 101 ? 20.467 6.993 -7.800 1.00 80.69 101 GLN A O 1
ATOM 754 N N . VAL A 1 102 ? 18.801 5.518 -8.117 1.00 78.00 102 VAL A N 1
ATOM 755 C CA . VAL A 1 102 ? 17.753 6.510 -8.355 1.00 78.00 102 VAL A CA 1
ATOM 756 C C . VAL A 1 102 ? 17.350 7.083 -7.004 1.00 78.00 102 VAL A C 1
ATOM 758 O O . VAL A 1 102 ? 16.983 6.345 -6.100 1.00 78.00 102 VAL A O 1
ATOM 761 N N . GLN A 1 103 ? 17.432 8.399 -6.838 1.00 77.44 103 GLN A N 1
ATOM 762 C CA . GLN A 1 103 ? 17.037 9.063 -5.598 1.00 77.44 103 GLN A CA 1
ATOM 763 C C . GLN A 1 103 ? 15.774 9.892 -5.823 1.00 77.44 103 GLN A C 1
ATOM 765 O O . GLN A 1 103 ? 15.862 11.039 -6.242 1.00 77.44 103 GLN A O 1
ATOM 770 N N . ASP A 1 104 ? 14.617 9.326 -5.474 1.00 83.50 104 ASP A N 1
ATOM 771 C CA . ASP A 1 104 ? 13.343 10.049 -5.350 1.00 83.50 104 ASP A CA 1
ATOM 772 C C . ASP A 1 104 ? 13.060 10.416 -3.889 1.00 83.50 104 ASP A C 1
ATOM 774 O O . ASP A 1 104 ? 12.077 9.993 -3.276 1.00 83.50 104 ASP A O 1
ATOM 778 N N . GLY A 1 105 ? 13.966 11.205 -3.307 1.00 84.94 105 GLY A N 1
ATOM 779 C CA . GLY A 1 105 ? 13.865 11.629 -1.909 1.00 84.94 105 GLY A CA 1
ATOM 780 C C . GLY A 1 105 ? 12.593 12.428 -1.613 1.00 84.94 105 GLY A C 1
ATOM 781 O O . GLY A 1 105 ? 12.001 12.250 -0.555 1.00 84.94 105 GLY A O 1
ATOM 782 N N . GLU A 1 106 ? 12.130 13.256 -2.554 1.00 90.31 106 GLU A N 1
ATOM 783 C CA . GLU A 1 106 ? 10.899 14.046 -2.394 1.00 90.31 106 GLU A CA 1
ATOM 784 C C . GLU A 1 106 ? 9.658 13.150 -2.274 1.00 90.31 106 GLU A C 1
ATOM 786 O O . GLU A 1 106 ? 8.847 13.331 -1.367 1.00 90.31 106 GLU A O 1
ATOM 791 N N . ARG A 1 107 ? 9.528 12.140 -3.145 1.00 91.06 107 ARG A N 1
ATOM 792 C CA . ARG A 1 107 ? 8.399 11.198 -3.109 1.00 91.06 107 ARG A CA 1
ATOM 793 C C . ARG A 1 107 ? 8.432 10.341 -1.849 1.00 91.06 107 ARG A C 1
ATOM 795 O O . ARG A 1 107 ? 7.403 10.150 -1.207 1.00 91.06 107 ARG A O 1
ATOM 802 N N . LEU A 1 108 ? 9.624 9.897 -1.452 1.00 90.88 108 LEU A N 1
ATOM 803 C CA . LEU A 1 108 ? 9.818 9.161 -0.209 1.00 90.88 108 LEU A CA 1
ATOM 804 C C . LEU A 1 108 ? 9.407 9.999 1.014 1.00 90.88 108 LEU A C 1
ATOM 806 O O . LEU A 1 108 ? 8.712 9.497 1.891 1.00 90.88 108 LEU A O 1
ATOM 810 N N . GLN A 1 109 ? 9.771 11.284 1.053 1.00 91.19 109 GLN A N 1
ATOM 811 C CA . GLN A 1 109 ? 9.364 12.201 2.123 1.00 91.19 109 GLN A CA 1
ATOM 812 C C . GLN A 1 109 ? 7.847 12.409 2.175 1.00 91.19 109 GLN A C 1
ATOM 814 O O . GLN A 1 109 ? 7.276 12.396 3.264 1.00 91.19 109 GLN A O 1
ATOM 819 N N . LEU A 1 110 ? 7.186 12.563 1.024 1.00 93.50 110 LEU A N 1
ATOM 820 C CA . LEU A 1 110 ? 5.724 12.678 0.961 1.00 93.50 110 LEU A CA 1
ATOM 821 C C . LEU A 1 110 ? 5.035 11.421 1.507 1.00 93.50 110 LEU A C 1
ATOM 823 O O . LEU A 1 110 ? 4.112 11.527 2.312 1.00 93.50 110 LEU A O 1
ATOM 827 N N . MET A 1 111 ? 5.529 10.239 1.137 1.00 93.69 111 MET A N 1
ATOM 828 C CA . MET A 1 111 ? 5.024 8.960 1.640 1.00 93.69 111 MET A CA 1
ATOM 829 C C . MET A 1 111 ? 5.226 8.813 3.158 1.00 93.69 111 MET A C 1
ATOM 831 O O . MET A 1 111 ? 4.325 8.353 3.861 1.00 93.69 111 MET A O 1
ATOM 835 N N . ILE A 1 112 ? 6.382 9.228 3.694 1.00 93.94 112 ILE A N 1
ATOM 836 C CA . ILE A 1 112 ? 6.617 9.256 5.150 1.00 93.94 112 ILE A CA 1
ATOM 837 C C . ILE A 1 112 ? 5.603 10.174 5.826 1.00 93.94 112 ILE A C 1
ATOM 839 O O . ILE A 1 112 ? 4.973 9.771 6.800 1.00 93.94 112 ILE A O 1
ATOM 843 N N . GLN A 1 113 ? 5.413 11.383 5.295 1.00 94.69 113 GLN A N 1
ATOM 844 C CA . GLN A 1 113 ? 4.477 12.355 5.849 1.00 94.69 113 GLN A CA 1
ATOM 845 C C . GLN A 1 113 ? 3.039 11.816 5.858 1.00 94.69 113 GLN A C 1
ATOM 847 O O . GLN A 1 113 ? 2.309 12.015 6.830 1.00 94.69 113 GLN A O 1
ATOM 852 N N . GLU A 1 1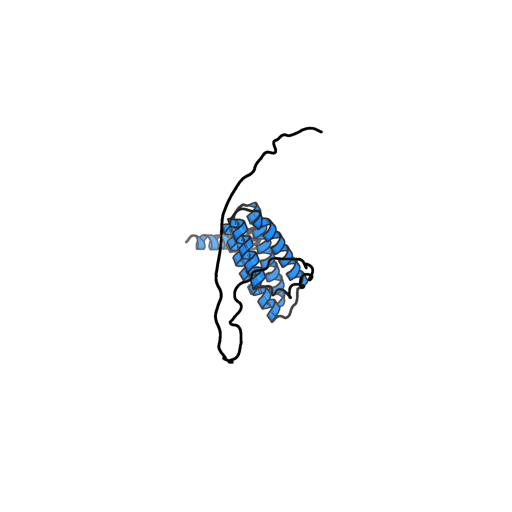14 ? 2.620 11.125 4.797 1.00 95.75 114 GLU A N 1
ATOM 853 C CA . GLU A 1 114 ? 1.312 10.469 4.733 1.00 95.75 114 GLU A CA 1
ATOM 854 C C . GLU A 1 114 ? 1.180 9.371 5.797 1.00 95.75 114 GLU A C 1
ATOM 856 O O . GLU A 1 114 ? 0.198 9.339 6.545 1.00 95.75 114 GLU A O 1
ATOM 861 N N . CYS A 1 115 ? 2.196 8.518 5.928 1.00 96.56 115 CYS A N 1
ATOM 862 C CA . CYS A 1 115 ? 2.230 7.470 6.943 1.00 96.56 115 CYS A CA 1
ATOM 863 C C . CYS A 1 115 ? 2.178 8.055 8.369 1.00 96.56 115 CYS A C 1
ATOM 865 O O . CYS A 1 115 ? 1.428 7.571 9.218 1.00 96.56 115 CYS A O 1
ATOM 867 N N . GLU A 1 116 ? 2.891 9.154 8.630 1.00 95.25 116 GLU A N 1
ATOM 868 C CA . GLU A 1 116 ? 2.833 9.884 9.901 1.00 95.25 116 GLU A CA 1
ATOM 869 C C . GLU A 1 116 ? 1.439 10.433 10.207 1.00 95.25 116 GLU A C 1
ATOM 871 O O . GLU A 1 116 ? 0.940 10.272 11.326 1.00 95.25 116 GLU A O 1
ATOM 876 N N . GLN A 1 117 ? 0.774 11.033 9.219 1.00 95.50 117 GLN A N 1
ATOM 877 C CA . GLN A 1 117 ? -0.598 11.509 9.387 1.00 95.50 117 GLN A CA 1
ATOM 878 C C . GLN A 1 117 ? -1.561 10.360 9.703 1.00 95.50 117 GLN A C 1
ATOM 880 O O . GLN A 1 117 ? -2.422 10.507 10.575 1.00 95.50 117 GLN A O 1
ATOM 885 N N . LEU A 1 118 ? -1.402 9.207 9.049 1.00 95.69 118 LEU A N 1
ATOM 886 C CA . LEU A 1 118 ? -2.203 8.019 9.340 1.00 95.69 118 LEU A CA 1
ATOM 887 C C . LEU A 1 118 ? -1.962 7.491 10.751 1.00 95.69 118 LEU A C 1
ATOM 889 O O . LEU A 1 118 ? -2.923 7.191 11.459 1.00 95.69 118 LEU A O 1
ATOM 893 N N . MET A 1 119 ? -0.709 7.446 11.206 1.00 96.12 119 MET A N 1
ATOM 894 C CA . MET A 1 119 ? -0.390 7.043 12.576 1.00 96.12 119 MET A CA 1
ATOM 895 C C . MET A 1 119 ? -1.077 7.935 13.614 1.00 96.12 119 MET A C 1
ATOM 897 O O . MET A 1 119 ? -1.586 7.419 14.608 1.00 96.12 119 MET A O 1
ATOM 901 N N . ILE A 1 120 ? -1.138 9.253 13.389 1.00 95.88 120 ILE A N 1
ATOM 902 C CA . ILE A 1 120 ? -1.838 10.179 14.294 1.00 95.88 120 ILE A CA 1
ATOM 903 C C . ILE A 1 120 ? -3.336 9.853 14.358 1.00 95.88 120 ILE A C 1
ATOM 905 O O . ILE A 1 120 ? -3.899 9.829 15.454 1.00 95.88 120 ILE A O 1
ATOM 909 N N . LYS A 1 121 ? -3.979 9.570 13.215 1.00 94.38 121 LYS A N 1
ATOM 910 C CA . LYS A 1 121 ? -5.398 9.168 13.179 1.00 94.38 121 LYS A CA 1
ATOM 911 C C . LYS A 1 121 ? -5.623 7.862 13.947 1.00 94.38 121 LYS A C 1
ATOM 913 O O . LYS A 1 121 ? -6.499 7.796 14.803 1.00 94.38 121 LYS A O 1
ATOM 918 N N . LEU A 1 122 ? -4.799 6.850 13.679 1.00 95.81 122 LEU A N 1
ATOM 919 C CA . LEU A 1 122 ? -4.905 5.514 14.269 1.00 95.81 122 LEU A CA 1
ATOM 920 C C . LEU A 1 122 ? -4.674 5.502 15.792 1.00 95.81 122 LEU A C 1
ATOM 922 O O . LEU A 1 122 ? -5.303 4.726 16.507 1.00 95.81 122 LEU A O 1
ATOM 926 N N . GLN A 1 123 ? -3.805 6.374 16.317 1.00 93.75 123 GLN A N 1
ATOM 927 C CA . GLN A 1 123 ? -3.555 6.492 17.764 1.00 93.75 123 GLN A CA 1
ATOM 928 C C . GLN A 1 123 ? -4.766 6.996 18.556 1.00 93.75 123 GLN A C 1
ATOM 930 O O . GLN A 1 123 ? -4.865 6.735 19.754 1.00 93.75 123 GLN A O 1
ATOM 935 N N . GLN A 1 124 ? -5.665 7.734 17.906 1.00 91.25 124 GLN A N 1
ATOM 936 C CA . GLN A 1 124 ? -6.897 8.244 18.514 1.00 91.25 124 GLN A CA 1
ATOM 937 C C . GLN A 1 124 ? -8.055 7.238 18.426 1.00 91.25 124 GLN A C 1
ATOM 939 O O . GLN A 1 124 ? -9.137 7.506 18.948 1.00 91.25 124 GLN A O 1
ATOM 944 N N . GLY A 1 125 ? -7.822 6.117 17.746 1.00 91.44 125 GLY A N 1
ATOM 945 C CA . GLY A 1 125 ? -8.798 5.093 17.431 1.00 91.44 125 GLY A CA 1
ATOM 946 C C . GLY A 1 125 ? -8.952 3.993 18.481 1.00 91.44 125 GLY A C 1
ATOM 947 O O . GLY A 1 125 ? -8.503 4.097 19.625 1.00 91.44 125 GLY A O 1
ATOM 948 N N . GLU A 1 126 ? -9.590 2.902 18.064 1.00 92.69 126 GLU A N 1
ATOM 949 C CA . GLU A 1 126 ? -9.766 1.699 18.885 1.00 92.69 126 GLU A CA 1
ATOM 950 C C . GLU A 1 126 ? -8.419 0.984 19.146 1.00 92.69 126 GLU A C 1
ATOM 952 O O . GLU A 1 126 ? -7.448 1.176 18.407 1.00 92.69 126 GLU A O 1
ATOM 957 N N . PRO A 1 127 ? -8.316 0.089 20.151 1.00 94.06 127 PRO A N 1
ATOM 958 C CA . PRO A 1 127 ? -7.063 -0.609 20.464 1.00 94.06 127 PRO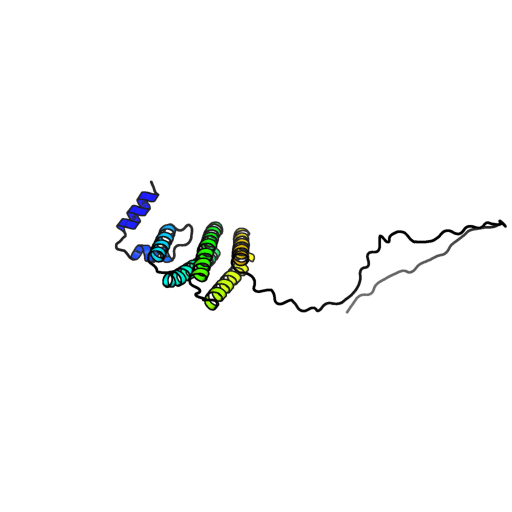 A CA 1
ATOM 959 C C . PRO A 1 127 ? -6.425 -1.344 19.274 1.00 94.06 127 PRO A C 1
ATOM 961 O O . PRO A 1 127 ? -5.199 -1.408 19.181 1.00 94.06 127 PRO A O 1
ATOM 964 N N . GLY A 1 128 ? -7.244 -1.874 18.357 1.00 92.88 128 GLY A N 1
ATOM 965 C CA . GLY A 1 128 ? -6.769 -2.506 17.122 1.00 92.88 128 GLY A CA 1
ATOM 966 C C . GLY A 1 128 ? -6.120 -1.515 16.151 1.00 92.88 128 GLY A C 1
ATOM 967 O O . GLY A 1 128 ? -5.101 -1.829 15.549 1.00 92.88 128 GLY A O 1
ATOM 968 N N . GLU A 1 129 ? -6.644 -0.295 16.056 1.00 95.38 129 GLU A N 1
ATOM 969 C CA . GLU A 1 129 ? -6.091 0.773 15.213 1.00 95.38 129 GLU A CA 1
ATOM 970 C C . GLU A 1 129 ? -4.775 1.299 15.797 1.00 95.38 129 GLU A C 1
ATOM 972 O O . GLU A 1 129 ? -3.778 1.426 15.086 1.00 95.38 129 GLU A O 1
ATOM 977 N N . ASN A 1 130 ? -4.710 1.487 17.118 1.00 95.69 130 ASN A N 1
ATOM 978 C CA . ASN A 1 130 ? -3.470 1.866 17.796 1.00 95.69 130 ASN A CA 1
ATOM 979 C C . ASN A 1 130 ? -2.368 0.796 17.627 1.00 95.69 130 ASN A C 1
ATOM 981 O O . ASN A 1 130 ? -1.195 1.126 17.447 1.00 95.69 130 ASN A O 1
ATOM 985 N N . ALA A 1 131 ? -2.725 -0.494 17.606 1.00 96.00 131 ALA A N 1
ATOM 986 C CA . ALA A 1 131 ? -1.771 -1.562 17.298 1.00 96.00 131 ALA A CA 1
ATOM 987 C C . ALA A 1 131 ? -1.171 -1.422 15.886 1.00 96.00 131 ALA A C 1
ATOM 989 O O . ALA A 1 131 ? 0.042 -1.569 15.721 1.00 96.00 131 ALA A O 1
ATOM 990 N N . VAL A 1 132 ? -1.988 -1.057 14.894 1.00 97.38 132 VAL A N 1
ATOM 991 C CA . VAL A 1 132 ? -1.521 -0.763 13.529 1.00 97.38 132 VAL A CA 1
ATOM 992 C C . VAL A 1 132 ? -0.630 0.482 13.512 1.00 97.38 132 VAL A C 1
ATOM 994 O O . VAL A 1 132 ? 0.423 0.462 12.878 1.00 97.38 132 VAL A O 1
ATOM 997 N N . ALA A 1 133 ? -0.968 1.535 14.265 1.00 97.25 133 ALA A N 1
ATOM 998 C CA . ALA A 1 133 ? -0.109 2.717 14.394 1.00 97.25 133 ALA A CA 1
ATOM 999 C C . ALA A 1 133 ? 1.283 2.360 14.937 1.00 97.25 133 ALA A C 1
ATOM 1001 O O . ALA A 1 133 ? 2.300 2.840 14.435 1.00 97.25 133 ALA A O 1
ATOM 1002 N N . MET A 1 134 ? 1.341 1.498 15.957 1.00 95.88 134 MET A N 1
ATOM 1003 C CA . MET A 1 134 ? 2.605 1.013 16.514 1.00 95.88 134 MET A CA 1
ATOM 1004 C C . MET A 1 134 ? 3.403 0.190 15.499 1.00 95.88 134 MET A C 1
ATOM 1006 O O . MET A 1 134 ? 4.627 0.321 15.447 1.00 95.88 134 MET A O 1
ATOM 1010 N N . GLN A 1 135 ? 2.730 -0.620 14.678 1.00 95.31 135 GLN A N 1
ATOM 1011 C CA . GLN A 1 135 ? 3.371 -1.384 13.611 1.00 95.31 135 GLN A CA 1
ATOM 1012 C C . GLN A 1 135 ? 3.960 -0.466 12.532 1.00 95.31 135 GLN A C 1
ATOM 1014 O O . GLN A 1 135 ? 5.135 -0.602 12.207 1.00 95.31 135 GLN A O 1
ATOM 1019 N N . LEU A 1 136 ? 3.195 0.503 12.023 1.00 96.31 136 LEU A N 1
ATOM 1020 C CA . LEU A 1 136 ? 3.690 1.470 11.035 1.00 96.31 136 LEU A CA 1
ATOM 1021 C C . LEU A 1 136 ? 4.884 2.267 11.572 1.00 96.31 136 LEU A C 1
ATOM 1023 O O . LEU A 1 136 ? 5.888 2.432 10.879 1.00 96.31 136 LEU A O 1
ATOM 1027 N N . ARG A 1 137 ? 4.830 2.674 12.846 1.00 95.12 137 ARG A N 1
ATOM 1028 C CA . ARG A 1 137 ? 5.955 3.338 13.516 1.00 95.12 137 ARG A CA 1
ATOM 1029 C C . ARG A 1 137 ? 7.200 2.455 13.554 1.00 95.12 137 ARG A C 1
ATOM 1031 O O . ARG A 1 137 ? 8.310 2.953 13.373 1.00 95.12 137 ARG A O 1
ATOM 1038 N N . TYR A 1 138 ? 7.030 1.163 13.824 1.00 94.94 138 TYR A N 1
ATOM 1039 C CA . TYR A 1 138 ? 8.128 0.200 13.823 1.00 94.94 138 TYR A CA 1
ATOM 1040 C C . TYR A 1 138 ? 8.740 0.047 12.424 1.00 94.94 138 TYR A C 1
ATOM 1042 O O . TYR A 1 138 ? 9.958 0.148 12.294 1.00 94.94 138 TYR A O 1
ATOM 1050 N N . ILE A 1 139 ? 7.902 -0.096 11.392 1.00 94.88 139 ILE A N 1
ATOM 1051 C CA . ILE A 1 139 ? 8.319 -0.228 9.988 1.00 94.88 139 ILE A CA 1
ATOM 1052 C C . ILE A 1 139 ? 9.127 0.994 9.538 1.00 94.88 139 ILE A C 1
ATOM 1054 O O . ILE A 1 139 ? 10.230 0.844 9.011 1.00 94.88 139 ILE A O 1
ATOM 1058 N N . LEU A 1 140 ? 8.625 2.211 9.780 1.00 92.31 140 LEU A N 1
ATOM 1059 C CA . LEU A 1 140 ? 9.343 3.431 9.398 1.00 92.31 140 LEU A CA 1
ATOM 1060 C C . LEU A 1 140 ? 10.689 3.539 10.111 1.00 92.31 140 LEU A C 1
ATOM 1062 O O . LEU A 1 140 ? 11.698 3.796 9.465 1.00 92.31 140 LEU A O 1
ATOM 1066 N N . ARG A 1 141 ? 10.733 3.281 11.423 1.00 91.00 141 ARG A N 1
ATOM 1067 C CA . ARG A 1 141 ? 11.979 3.333 12.200 1.00 91.00 141 ARG A CA 1
ATOM 1068 C C . ARG A 1 141 ? 13.016 2.311 11.727 1.00 91.00 141 ARG A C 1
ATOM 1070 O O . ARG A 1 141 ? 14.213 2.557 11.840 1.00 91.00 141 ARG A O 1
ATOM 1077 N N . GLN A 1 142 ? 12.570 1.143 11.271 1.00 91.31 142 GLN A N 1
ATOM 1078 C CA . GLN A 1 142 ? 13.452 0.089 10.778 1.00 91.31 142 GLN A CA 1
ATOM 1079 C C . GLN A 1 142 ? 14.054 0.435 9.412 1.00 91.31 142 GLN A C 1
ATOM 1081 O O . GLN A 1 142 ? 15.220 0.130 9.167 1.00 91.31 142 GLN A O 1
ATOM 1086 N N . ASN A 1 143 ? 13.255 1.044 8.537 1.00 87.56 143 ASN A N 1
ATOM 1087 C CA . ASN A 1 143 ? 13.590 1.220 7.127 1.00 87.56 143 ASN A CA 1
ATOM 1088 C C . ASN A 1 143 ? 14.144 2.618 6.793 1.00 87.56 143 ASN A C 1
ATOM 1090 O O . ASN A 1 143 ? 14.902 2.759 5.837 1.00 87.56 143 ASN A O 1
ATOM 1094 N N . MET A 1 144 ? 13.819 3.640 7.589 1.00 82.38 144 MET A N 1
ATOM 1095 C CA . MET A 1 144 ? 14.352 4.996 7.455 1.00 82.38 144 MET A CA 1
ATOM 1096 C C . MET A 1 144 ? 15.432 5.211 8.518 1.00 82.38 144 MET A C 1
ATOM 1098 O O . MET A 1 144 ? 15.099 5.314 9.703 1.00 82.38 144 MET A O 1
ATOM 1102 N N . PRO A 1 145 ? 16.724 5.293 8.158 1.00 59.66 145 PRO A N 1
ATOM 1103 C CA . PRO A 1 145 ? 17.699 5.824 9.091 1.00 59.66 145 PRO A CA 1
ATOM 1104 C C . PRO A 1 145 ? 17.322 7.283 9.358 1.00 59.66 145 PRO A C 1
ATOM 1106 O O . PRO A 1 145 ? 17.309 8.098 8.439 1.00 59.66 145 PRO A O 1
ATOM 1109 N N . GLU A 1 146 ? 16.986 7.607 10.608 1.00 56.78 146 GLU A N 1
ATOM 1110 C CA . GLU A 1 146 ? 16.945 8.994 11.062 1.00 56.78 146 GLU A CA 1
ATOM 1111 C C . GLU A 1 146 ? 18.302 9.616 10.717 1.00 56.78 146 GLU A C 1
ATOM 1113 O O . GLU A 1 146 ? 19.323 9.307 11.344 1.00 56.78 146 GLU A O 1
ATOM 1118 N N . ASP A 1 147 ? 18.340 10.477 9.701 1.00 48.94 147 ASP A N 1
ATOM 1119 C CA . ASP A 1 147 ? 19.410 11.451 9.576 1.00 48.94 147 ASP A CA 1
ATOM 1120 C C . ASP A 1 147 ? 19.353 12.286 10.854 1.00 48.94 147 ASP A C 1
ATOM 1122 O O . ASP A 1 147 ? 18.492 13.147 10.999 1.00 48.94 147 ASP A O 1
ATOM 1126 N N . LYS A 1 148 ? 20.208 11.890 11.809 1.00 45.59 148 LYS A N 1
ATOM 1127 C CA . LYS A 1 148 ? 20.474 12.453 13.139 1.00 45.59 148 LYS A CA 1
ATOM 1128 C C . LYS A 1 148 ? 19.529 13.581 13.539 1.00 45.59 148 LYS A C 1
ATOM 1130 O O . LYS A 1 148 ? 19.623 14.678 12.989 1.00 45.59 148 LYS A O 1
ATOM 1135 N N . GLU A 1 149 ? 18.747 13.331 14.590 1.00 38.44 149 GLU A N 1
ATOM 1136 C CA . GLU A 1 149 ? 18.051 14.369 15.350 1.00 38.44 149 GLU A CA 1
ATOM 1137 C C . GLU A 1 149 ? 18.862 15.681 15.378 1.00 38.44 149 GLU A C 1
ATOM 1139 O O . GLU A 1 149 ? 20.044 15.658 15.756 1.00 38.44 149 GLU A O 1
ATOM 1144 N N . PRO A 1 150 ? 18.279 16.841 15.018 1.00 40.25 150 PRO A N 1
ATOM 1145 C CA . PRO A 1 150 ? 18.861 18.099 15.435 1.00 40.25 150 PRO A CA 1
ATOM 1146 C C . PRO A 1 150 ? 18.832 18.086 16.959 1.00 40.25 150 PRO A C 1
ATOM 1148 O O . PRO A 1 150 ? 17.770 18.193 17.568 1.00 40.25 150 PRO A O 1
ATOM 1151 N N . SER A 1 151 ? 20.015 17.909 17.548 1.00 42.56 151 SER A N 1
ATOM 1152 C CA . SER A 1 151 ? 20.328 18.178 18.946 1.00 42.56 151 SER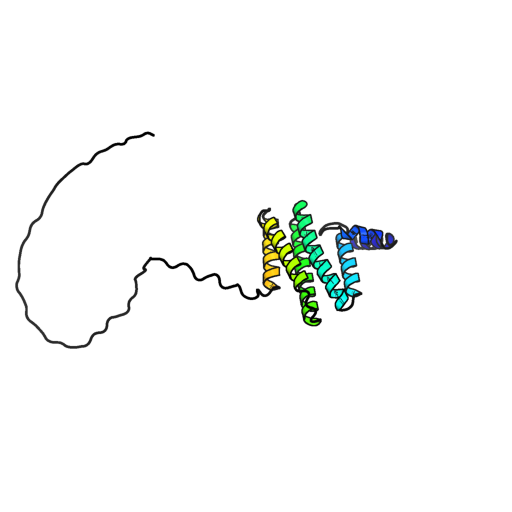 A CA 1
ATOM 1153 C C . SER A 1 151 ? 19.434 19.301 19.463 1.00 42.56 151 SER A C 1
ATOM 1155 O O . SER A 1 151 ? 19.610 20.464 19.084 1.00 42.56 151 SER A O 1
ATOM 1157 N N . GLY A 1 152 ? 18.438 18.923 20.269 1.00 34.88 152 GLY A N 1
ATOM 1158 C CA . GLY A 1 152 ? 17.552 19.865 20.931 1.00 34.88 152 GLY A CA 1
ATOM 1159 C C . GLY A 1 152 ? 18.382 20.886 21.714 1.00 34.88 152 GLY A C 1
ATOM 1160 O O . GLY A 1 152 ? 19.469 20.550 22.194 1.00 34.88 152 GLY A O 1
ATOM 1161 N N . PRO A 1 153 ? 17.923 22.143 21.809 1.00 41.16 153 PRO A N 1
ATOM 1162 C CA . PRO A 1 153 ? 18.722 23.210 22.382 1.00 41.16 153 PRO A CA 1
ATOM 1163 C C . PRO A 1 153 ? 19.040 22.895 23.844 1.00 41.16 153 PRO A C 1
ATOM 1165 O O . PRO A 1 153 ? 18.139 22.705 24.662 1.00 41.16 153 PRO A O 1
ATOM 1168 N N . GLU A 1 154 ? 20.333 22.879 24.174 1.00 48.38 154 GLU A N 1
ATOM 1169 C CA . GLU A 1 154 ? 20.797 23.036 25.547 1.00 48.38 154 GLU A CA 1
ATOM 1170 C C . GLU A 1 154 ? 20.161 24.306 26.126 1.00 48.38 154 GLU A C 1
ATOM 1172 O O . GLU A 1 154 ? 20.453 25.427 25.707 1.00 48.38 154 GLU A O 1
ATOM 1177 N N . GLY A 1 155 ? 19.248 24.129 27.078 1.00 36.25 155 GLY A N 1
ATOM 1178 C CA . GLY A 1 155 ? 18.550 25.238 27.709 1.00 36.25 155 GLY A CA 1
ATOM 1179 C C . GLY A 1 155 ? 17.662 24.777 28.854 1.00 36.25 155 GLY A C 1
ATOM 1180 O O . GLY A 1 155 ? 16.464 24.596 28.675 1.00 36.25 155 GLY A O 1
ATOM 1181 N N . GLY A 1 156 ? 18.246 24.613 30.043 1.00 30.77 156 GLY A N 1
ATOM 1182 C CA . GLY A 1 156 ? 17.480 24.319 31.255 1.00 30.77 156 GLY A CA 1
ATOM 1183 C C . GLY A 1 156 ? 18.333 24.076 32.496 1.00 30.77 156 GLY A C 1
ATOM 1184 O O . GLY A 1 156 ? 18.307 22.990 33.059 1.00 30.77 156 GLY A O 1
ATOM 1185 N N . ASN A 1 157 ? 19.104 25.077 32.919 1.00 36.72 157 ASN A N 1
ATOM 1186 C CA . ASN A 1 157 ? 19.728 25.108 34.242 1.00 36.72 157 ASN A CA 1
ATOM 1187 C C . ASN A 1 157 ? 18.673 25.471 35.305 1.00 36.72 157 ASN A C 1
ATOM 1189 O O . ASN A 1 157 ? 18.092 26.547 35.191 1.00 36.72 157 ASN A O 1
ATOM 1193 N N . ALA A 1 158 ? 18.468 24.625 36.322 1.00 37.59 158 ALA A N 1
ATOM 1194 C CA . ALA A 1 158 ? 18.271 25.040 37.720 1.00 37.59 158 ALA A CA 1
ATOM 1195 C C . ALA A 1 158 ? 18.076 23.831 38.658 1.00 37.59 158 ALA A C 1
ATOM 1197 O O . ALA A 1 158 ? 17.104 23.095 38.536 1.00 37.59 158 ALA A O 1
ATOM 1198 N N . GLY A 1 159 ? 18.963 23.724 39.652 1.00 31.94 159 GLY A N 1
ATOM 1199 C CA . GLY A 1 159 ? 18.549 23.651 41.058 1.00 31.94 159 GLY A CA 1
ATOM 1200 C C . GLY A 1 159 ? 18.086 22.309 41.632 1.00 31.94 159 GLY A C 1
ATOM 1201 O O . GLY A 1 159 ? 16.947 21.905 41.459 1.00 31.94 159 GLY A O 1
ATOM 1202 N N . GLU A 1 160 ? 18.960 21.744 42.469 1.00 33.56 160 GLU A N 1
ATOM 1203 C CA . GLU A 1 160 ? 18.631 21.041 43.720 1.00 33.56 160 GLU A CA 1
ATOM 1204 C C . GLU A 1 160 ? 17.768 19.769 43.678 1.00 33.56 160 GLU A C 1
ATOM 1206 O O . GLU A 1 160 ? 16.544 19.792 43.722 1.00 33.56 160 GLU A O 1
ATOM 1211 N N . SER A 1 161 ? 18.435 18.627 43.874 1.00 37.00 161 SER A N 1
ATOM 1212 C CA . SER A 1 161 ? 18.305 17.908 45.151 1.00 37.00 161 SER A CA 1
ATOM 1213 C C . SER A 1 161 ? 19.495 16.974 45.360 1.00 37.00 161 SER A C 1
ATOM 1215 O O . SER A 1 161 ? 19.753 16.051 44.591 1.00 37.00 161 SER A O 1
ATOM 1217 N N . GLN A 1 162 ? 20.246 17.282 46.413 1.00 34.50 162 GLN A N 1
ATOM 1218 C CA . GLN A 1 162 ? 21.389 16.538 46.919 1.00 34.50 162 GLN A CA 1
ATOM 1219 C C . GLN A 1 162 ? 20.962 15.142 47.385 1.00 34.50 162 GLN A C 1
ATOM 1221 O O . GLN A 1 162 ? 19.981 14.992 48.110 1.00 34.50 162 GLN A O 1
ATOM 1226 N N . LYS A 1 163 ? 21.765 14.136 47.042 1.00 40.44 163 LYS A N 1
ATOM 1227 C CA . LYS A 1 163 ? 21.823 12.857 47.748 1.00 40.44 163 LYS A CA 1
ATOM 1228 C C . LYS A 1 163 ? 23.246 12.731 48.302 1.00 40.44 163 LYS A C 1
ATOM 1230 O O . LYS A 1 163 ? 24.163 12.582 47.493 1.00 40.44 163 LYS A O 1
ATOM 1235 N N . PRO A 1 164 ? 23.485 12.869 49.615 1.00 39.31 164 PRO A N 1
ATOM 1236 C CA . PRO A 1 164 ? 24.711 12.358 50.200 1.00 39.31 164 PRO A CA 1
ATOM 1237 C C . PRO A 1 164 ? 24.561 10.845 50.400 1.00 39.31 164 PRO A C 1
ATOM 1239 O O . PRO A 1 164 ? 23.442 10.337 50.391 1.00 39.31 164 PRO A O 1
ATOM 1242 N N . ASP A 1 165 ? 25.700 10.161 50.496 1.00 38.50 165 ASP A N 1
ATOM 1243 C CA . ASP A 1 165 ? 25.945 8.866 51.157 1.00 38.50 165 ASP A CA 1
ATOM 1244 C C . ASP A 1 165 ? 26.814 7.981 50.254 1.00 38.50 165 ASP A C 1
ATOM 1246 O O . ASP A 1 165 ? 26.313 7.228 49.422 1.00 38.50 165 ASP A O 1
ATOM 1250 N N . ASP A 1 166 ? 28.134 8.158 50.364 1.00 40.38 166 ASP A N 1
ATOM 1251 C CA . ASP A 1 166 ? 29.096 7.104 50.737 1.00 40.38 166 ASP A CA 1
ATOM 1252 C C . ASP A 1 166 ? 30.517 7.597 50.399 1.00 40.38 166 ASP A C 1
ATOM 1254 O O . ASP A 1 166 ? 31.071 7.355 49.324 1.00 40.38 166 ASP A O 1
ATOM 1258 N N . ALA A 1 167 ? 31.076 8.413 51.299 1.00 37.91 167 ALA A N 1
ATOM 1259 C CA . ALA A 1 167 ? 32.458 8.862 51.218 1.00 37.91 167 ALA A CA 1
ATOM 1260 C C . ALA A 1 167 ? 33.350 7.834 51.915 1.00 37.91 167 ALA A C 1
ATOM 1262 O O . ALA A 1 167 ? 33.191 7.543 53.101 1.00 37.91 167 ALA A O 1
ATOM 1263 N N . GLY A 1 168 ? 34.301 7.315 51.141 1.00 33.44 168 GLY A N 1
ATOM 1264 C CA . GLY A 1 168 ? 35.345 6.417 51.591 1.00 33.44 168 GLY A CA 1
ATOM 1265 C C . GLY A 1 168 ? 36.185 6.956 52.752 1.00 33.44 168 GLY A C 1
ATOM 1266 O O . GLY A 1 168 ? 36.245 8.149 53.043 1.00 33.44 168 GLY A O 1
ATOM 1267 N N . MET A 1 169 ? 36.837 5.985 53.387 1.00 40.00 169 MET A N 1
ATOM 1268 C CA . MET A 1 169 ? 37.774 6.078 54.503 1.00 40.00 169 MET A CA 1
ATOM 1269 C C . MET A 1 169 ? 38.700 7.312 54.495 1.00 40.00 169 MET A C 1
ATOM 1271 O O . MET A 1 169 ? 39.245 7.670 53.448 1.00 40.00 169 MET A O 1
ATOM 1275 N N . PRO A 1 170 ? 38.974 7.893 55.679 1.00 49.00 170 PRO A N 1
ATOM 1276 C CA . PRO A 1 170 ? 39.935 8.976 55.838 1.00 49.00 170 PRO A CA 1
ATOM 1277 C C . PRO A 1 170 ? 41.382 8.449 55.833 1.00 49.00 170 PRO A C 1
ATOM 1279 O O . PRO A 1 170 ? 41.625 7.305 56.235 1.00 49.00 170 PRO A O 1
ATOM 1282 N N . PRO A 1 171 ? 42.372 9.271 55.448 1.00 45.53 171 PRO A N 1
ATOM 1283 C CA . PRO A 1 171 ? 43.751 9.053 55.852 1.00 45.53 171 PRO A CA 1
ATOM 1284 C C . PRO A 1 171 ? 43.948 9.613 57.271 1.00 45.53 171 PRO A C 1
ATOM 1286 O O . PRO A 1 171 ? 43.344 10.623 57.609 1.00 45.53 171 PRO A O 1
ATOM 1289 N N . GLU A 1 172 ? 44.794 8.987 58.092 1.00 39.16 172 GLU A N 1
ATOM 1290 C CA . GLU A 1 172 ? 45.932 9.683 58.716 1.00 39.16 172 GLU A CA 1
ATOM 1291 C C . GLU A 1 172 ? 46.775 8.773 59.625 1.00 39.16 172 GLU A C 1
ATOM 1293 O O . GLU A 1 172 ? 46.308 8.101 60.541 1.00 39.16 172 GLU A O 1
ATOM 1298 N N . ASP A 1 173 ? 48.040 8.738 59.216 1.00 39.16 173 ASP A N 1
ATOM 1299 C CA . ASP A 1 173 ? 49.316 8.746 59.925 1.00 39.16 173 ASP A CA 1
ATOM 1300 C C . ASP A 1 173 ? 49.428 8.408 61.427 1.00 39.16 173 ASP A C 1
ATOM 1302 O O . ASP A 1 173 ? 48.654 8.795 62.299 1.00 39.16 173 ASP A O 1
ATOM 1306 N N . LYS A 1 174 ? 50.519 7.695 61.711 1.00 34.62 174 LYS A N 1
ATOM 1307 C CA . LYS A 1 174 ? 50.947 7.180 63.006 1.00 34.62 174 LYS A CA 1
ATOM 1308 C C . LYS A 1 174 ? 51.736 8.241 63.770 1.00 34.62 174 LYS A C 1
ATOM 1310 O O . LYS A 1 174 ? 52.767 8.707 63.302 1.00 34.62 174 LYS A O 1
ATOM 1315 N N . GLY A 1 175 ? 51.382 8.455 65.032 1.00 33.41 175 GLY A N 1
ATOM 1316 C CA . GLY A 1 175 ? 52.274 9.112 65.986 1.00 33.41 175 GLY A CA 1
ATOM 1317 C C . GLY A 1 175 ? 51.730 9.072 67.412 1.00 33.41 175 GLY A C 1
ATOM 1318 O O . GLY A 1 175 ? 50.780 9.791 67.701 1.00 33.41 175 GLY A O 1
ATOM 1319 N N . PRO A 1 176 ? 52.285 8.244 68.317 1.00 49.62 176 PRO A N 1
ATOM 1320 C CA . PRO A 1 176 ? 51.817 8.146 69.693 1.00 49.62 176 PRO A CA 1
ATOM 1321 C C . PRO A 1 176 ? 52.644 9.029 70.634 1.00 49.62 176 PRO A C 1
ATOM 1323 O O . PRO A 1 176 ? 53.866 9.099 70.488 1.00 49.62 176 PRO A O 1
ATOM 1326 N N . GLN A 1 177 ? 51.986 9.612 71.644 1.00 35.09 177 GLN A N 1
ATOM 1327 C CA . GLN A 1 177 ? 52.480 9.728 73.028 1.00 35.09 177 GLN A CA 1
ATOM 1328 C C . GLN A 1 177 ? 51.428 10.397 73.938 1.00 35.09 177 GLN A C 1
ATOM 1330 O O . GLN A 1 177 ? 51.208 11.597 73.865 1.00 35.09 177 GLN A O 1
ATOM 1335 N N . GLU A 1 178 ? 50.709 9.560 74.697 1.00 44.03 178 GLU A N 1
ATOM 1336 C CA . GLU A 1 178 ? 50.725 9.446 76.173 1.00 44.03 178 GLU A CA 1
ATOM 1337 C C . GLU A 1 178 ? 50.783 10.709 77.095 1.00 44.03 178 GLU A C 1
ATOM 1339 O O . GLU A 1 178 ? 51.200 11.786 76.695 1.00 44.03 178 GLU A O 1
ATOM 1344 N N . PRO A 1 179 ? 50.396 10.606 78.386 1.00 55.06 179 PRO A N 1
ATOM 1345 C CA . PRO A 1 179 ? 49.049 10.918 78.875 1.00 55.06 179 PRO A CA 1
ATOM 1346 C C . PRO A 1 179 ? 49.060 11.915 80.063 1.00 55.06 179 PRO A C 1
ATOM 1348 O O . PRO A 1 179 ? 50.117 12.200 80.623 1.00 55.06 179 PRO A O 1
ATOM 1351 N N . LYS A 1 180 ? 47.879 12.350 80.546 1.00 34.59 180 LYS A N 1
ATOM 1352 C CA . LYS A 1 180 ? 47.497 12.319 81.984 1.00 34.59 180 LYS A CA 1
ATOM 1353 C C . LYS A 1 180 ? 46.093 12.899 82.263 1.00 34.59 180 LYS A C 1
ATOM 1355 O O . LYS A 1 180 ? 45.771 14.023 81.909 1.00 34.59 180 LYS A O 1
ATOM 1360 N N . LYS A 1 181 ? 45.318 12.043 82.935 1.00 37.69 181 LYS A N 1
ATOM 1361 C CA . LYS A 1 181 ? 44.117 12.189 83.791 1.00 37.69 181 LYS A CA 1
ATOM 1362 C C . LYS A 1 181 ? 44.205 13.355 84.818 1.00 37.69 181 LYS A C 1
ATOM 1364 O O . LYS A 1 181 ? 45.328 13.775 85.085 1.00 37.69 181 LYS A O 1
ATOM 1369 N N . PRO A 1 182 ? 43.176 13.575 85.666 1.00 56.84 182 PRO A N 1
ATOM 1370 C CA . PRO A 1 182 ? 41.738 13.854 85.473 1.00 56.84 182 PRO A CA 1
ATOM 1371 C C . PRO A 1 182 ? 41.353 15.172 86.199 1.00 56.84 182 PRO A C 1
ATOM 1373 O O . PRO A 1 182 ? 42.218 15.797 86.791 1.00 56.84 182 PRO A O 1
ATOM 1376 N N . ASP A 1 183 ? 40.079 15.573 86.203 1.00 39.47 183 ASP A N 1
ATOM 1377 C CA . ASP A 1 183 ? 39.349 15.842 87.457 1.00 39.47 183 ASP A CA 1
ATOM 1378 C C . ASP A 1 183 ? 37.836 15.972 87.186 1.00 39.47 183 ASP A C 1
ATOM 1380 O O . ASP A 1 183 ? 37.386 16.574 86.214 1.00 39.47 183 ASP A O 1
ATOM 1384 N N . ASP A 1 184 ? 37.100 15.277 88.046 1.00 41.69 184 ASP A N 1
ATOM 1385 C CA . ASP A 1 184 ? 35.651 15.215 88.295 1.00 41.69 184 ASP A CA 1
ATOM 1386 C C . ASP A 1 184 ? 35.171 16.546 88.949 1.00 41.69 184 ASP A C 1
ATOM 1388 O O . ASP A 1 184 ? 36.009 17.425 89.166 1.00 41.69 184 ASP A O 1
ATOM 1392 N N . PRO A 1 185 ? 33.945 16.717 89.487 1.00 47.88 185 PRO A N 1
ATOM 1393 C CA . PRO A 1 185 ? 32.600 16.220 89.155 1.00 47.88 185 PRO A CA 1
ATOM 1394 C C . PRO A 1 185 ? 31.579 17.375 89.013 1.00 47.88 185 PRO A C 1
ATOM 1396 O O . PRO A 1 185 ? 31.805 18.496 89.462 1.00 47.88 185 PRO A O 1
ATOM 1399 N N . GLY A 1 186 ? 30.354 17.034 88.604 1.00 32.22 186 GLY A N 1
ATOM 1400 C CA . GLY A 1 186 ? 29.214 17.419 89.449 1.00 32.22 186 GLY A CA 1
ATOM 1401 C C . GLY A 1 186 ? 28.067 18.207 88.818 1.00 32.22 186 GLY A C 1
ATOM 1402 O O . GLY A 1 186 ? 28.264 19.295 88.299 1.00 32.22 186 GLY A O 1
ATOM 1403 N N . GLU A 1 187 ? 26.870 17.646 89.045 1.00 34.97 187 GLU A N 1
ATOM 1404 C CA . GLU A 1 187 ? 25.586 18.328 89.306 1.00 34.97 187 GLU A CA 1
ATOM 1405 C C . GLU A 1 187 ? 24.969 19.128 88.138 1.00 34.97 187 GLU A C 1
ATOM 1407 O O . GLU A 1 187 ? 25.618 19.896 87.454 1.00 34.97 187 GLU A O 1
ATOM 1412 N N . GLY A 1 188 ? 23.684 19.051 87.807 1.00 31.23 188 GLY A N 1
ATOM 1413 C CA . GLY A 1 188 ? 22.514 18.458 88.429 1.00 31.23 188 GLY A CA 1
ATOM 1414 C C . GLY A 1 188 ? 21.263 19.144 87.849 1.00 31.23 188 GLY A C 1
ATOM 1415 O O . GLY A 1 188 ? 21.351 20.220 87.269 1.00 31.23 188 GLY A O 1
ATOM 1416 N N . LEU A 1 189 ? 20.106 18.521 88.093 1.00 36.19 189 LEU A N 1
ATOM 1417 C CA . LEU A 1 189 ? 18.772 19.137 88.206 1.00 36.19 189 LEU A CA 1
ATOM 1418 C C . LEU A 1 189 ? 18.000 19.556 86.925 1.00 36.19 189 LEU A C 1
ATOM 1420 O O . LEU A 1 189 ? 18.419 20.369 86.112 1.00 36.19 189 LEU A O 1
ATOM 1424 N N . ALA A 1 190 ? 16.782 19.001 86.837 1.00 38.66 190 ALA A N 1
ATOM 1425 C CA . ALA A 1 190 ? 15.610 19.454 86.063 1.00 38.66 190 ALA A CA 1
ATOM 1426 C C . ALA A 1 190 ? 15.033 20.786 86.643 1.00 38.66 190 ALA A C 1
ATOM 1428 O O . ALA A 1 190 ? 15.710 21.356 87.500 1.00 38.66 190 ALA A O 1
ATOM 1429 N N . PRO A 1 191 ? 13.782 21.264 86.380 1.00 49.91 191 PRO A N 1
ATOM 1430 C CA . PRO A 1 191 ? 12.722 20.914 85.403 1.00 49.91 191 PRO A CA 1
ATOM 1431 C C . PRO A 1 191 ? 11.994 22.147 84.755 1.00 49.91 191 PRO A C 1
ATOM 1433 O O . PRO A 1 191 ? 12.255 23.289 85.108 1.00 49.91 191 PRO A O 1
ATOM 1436 N N . GLY A 1 192 ? 10.966 21.912 83.916 1.00 35.31 192 GLY A N 1
ATOM 1437 C CA . GLY A 1 192 ? 9.658 22.595 84.081 1.00 35.31 192 GLY A CA 1
ATOM 1438 C C . GLY A 1 192 ? 9.173 23.700 83.108 1.00 35.31 192 GLY A C 1
ATOM 1439 O O . GLY A 1 192 ? 9.726 24.787 83.059 1.00 35.31 192 GLY A O 1
ATOM 1440 N N . ASN A 1 193 ? 7.994 23.419 82.522 1.00 38.34 193 ASN A N 1
ATOM 1441 C CA . ASN A 1 193 ? 6.781 24.253 82.328 1.00 38.34 193 ASN A CA 1
ATOM 1442 C C . ASN A 1 193 ? 6.686 25.495 81.405 1.00 38.34 193 ASN A C 1
ATOM 1444 O O . ASN A 1 193 ? 7.433 26.456 81.524 1.00 38.34 193 ASN A O 1
ATOM 1448 N N . GLY A 1 194 ? 5.541 25.544 80.692 1.00 38.00 194 GLY A N 1
ATOM 1449 C CA . GLY A 1 194 ? 4.768 26.757 80.341 1.00 38.00 194 GLY A CA 1
ATOM 1450 C C . GLY A 1 194 ? 4.314 26.790 78.872 1.00 38.00 194 GLY A C 1
ATOM 1451 O O . GLY A 1 194 ? 5.163 26.927 78.008 1.00 38.00 194 GLY A O 1
ATOM 1452 N N . ALA A 1 195 ? 3.042 26.490 78.545 1.00 43.97 195 ALA A N 1
ATOM 1453 C CA . ALA A 1 195 ? 1.925 27.454 78.362 1.00 43.97 195 ALA A CA 1
ATOM 1454 C C . ALA A 1 195 ? 2.038 28.282 77.052 1.00 43.97 195 ALA A C 1
ATOM 1456 O O . ALA A 1 195 ? 3.126 28.708 76.711 1.00 43.97 195 ALA A O 1
ATOM 1457 N N . ASN A 1 196 ? 1.014 28.659 76.281 1.00 41.81 196 ASN A N 1
ATOM 1458 C CA . ASN A 1 196 ? -0.431 28.433 76.194 1.00 41.81 196 ASN A CA 1
ATOM 1459 C C . ASN A 1 196 ? -0.910 29.172 74.907 1.00 41.81 196 ASN A C 1
ATOM 1461 O O . ASN A 1 196 ? -0.327 30.198 74.576 1.00 41.81 196 ASN A O 1
ATOM 1465 N N . ASN A 1 197 ? -1.984 28.680 74.278 1.00 42.81 197 ASN A N 1
ATOM 1466 C CA . ASN A 1 197 ? -3.013 29.340 73.442 1.00 42.81 197 ASN A CA 1
ATOM 1467 C C . ASN A 1 197 ? -2.715 30.278 72.247 1.00 42.81 197 ASN A C 1
ATOM 1469 O O . ASN A 1 197 ? -1.950 31.234 72.322 1.00 42.81 197 ASN A O 1
ATOM 1473 N N . GLY A 1 198 ? -3.533 30.081 71.200 1.00 42.34 198 GLY A N 1
ATOM 1474 C CA . GLY A 1 198 ? -3.772 31.009 70.091 1.00 42.34 198 GLY A CA 1
ATOM 1475 C C . GLY A 1 198 ? -4.839 30.502 69.107 1.00 42.34 198 GLY A C 1
ATOM 1476 O O . GLY A 1 198 ? -4.499 30.109 67.997 1.00 42.34 198 GLY A O 1
ATOM 1477 N N . ASP A 1 199 ? -6.098 30.485 69.560 1.00 46.81 199 ASP A N 1
ATOM 1478 C CA . ASP A 1 199 ? -7.364 30.557 68.793 1.00 46.81 199 ASP A CA 1
ATOM 1479 C C . ASP A 1 199 ? -7.318 31.664 67.706 1.00 46.81 199 ASP A C 1
ATOM 1481 O O . ASP A 1 199 ? -6.511 32.583 67.815 1.00 46.81 199 ASP A O 1
ATOM 1485 N N . ASP A 1 200 ? -8.179 31.815 66.700 1.00 49.22 200 ASP A N 1
ATOM 1486 C CA . ASP A 1 200 ? -9.237 31.069 66.013 1.00 49.22 200 ASP A CA 1
ATOM 1487 C C . ASP A 1 200 ? -9.740 32.053 64.916 1.00 49.22 200 ASP A C 1
ATOM 1489 O O . ASP A 1 200 ? -9.596 33.272 65.039 1.00 49.22 200 ASP A O 1
ATOM 1493 N N . ASN A 1 201 ? -10.377 31.505 63.885 1.00 44.69 201 ASN A N 1
ATOM 1494 C CA . ASN A 1 201 ? -11.445 32.102 63.076 1.00 44.69 201 ASN A CA 1
ATOM 1495 C C . ASN A 1 201 ? -11.185 33.210 62.014 1.00 44.69 201 ASN A C 1
ATOM 1497 O O . ASN A 1 201 ? -11.049 34.397 62.294 1.00 44.69 201 ASN A O 1
ATOM 1501 N N . GLY A 1 202 ? -11.255 32.768 60.750 1.00 45.91 202 GLY A N 1
ATOM 1502 C CA . GLY A 1 202 ? -12.233 33.154 59.713 1.00 45.91 202 GLY A CA 1
ATOM 1503 C C . GLY A 1 202 ? -12.631 34.619 59.472 1.00 45.91 202 GLY A C 1
ATOM 1504 O O . GLY A 1 202 ? -13.182 35.278 60.344 1.00 45.91 202 GLY A O 1
ATOM 1505 N N . ASN A 1 203 ? -12.570 35.051 58.202 1.00 50.81 203 ASN A N 1
ATOM 1506 C CA . ASN A 1 203 ? -13.680 35.785 57.581 1.00 50.81 203 ASN A CA 1
ATOM 1507 C C . ASN A 1 203 ? -13.663 35.700 56.039 1.00 50.81 203 ASN A C 1
ATOM 1509 O O . ASN A 1 203 ? -12.621 35.624 55.396 1.00 50.81 203 ASN A O 1
ATOM 1513 N N . ASN A 1 204 ? -14.880 35.712 55.514 1.00 45.94 204 ASN A N 1
ATOM 1514 C CA . ASN A 1 204 ? -15.398 35.542 54.167 1.00 45.94 204 ASN A CA 1
ATOM 1515 C C . ASN A 1 204 ? -15.459 36.875 53.385 1.00 45.94 204 ASN A C 1
ATOM 1517 O O . ASN A 1 204 ? -15.573 37.939 53.992 1.00 45.94 204 ASN A O 1
ATOM 1521 N N . GLY A 1 205 ? -15.563 36.779 52.056 1.00 43.62 205 GLY A N 1
ATOM 1522 C CA . GLY A 1 205 ? -16.475 37.633 51.286 1.00 43.62 205 GLY A CA 1
ATOM 1523 C C . GLY A 1 205 ? -15.858 38.735 50.423 1.00 43.62 205 GLY A C 1
ATOM 1524 O O . GLY A 1 205 ? -15.300 39.705 50.932 1.00 43.62 205 GLY A O 1
ATOM 1525 N N . GLY A 1 206 ? -16.089 38.603 49.115 1.00 40.66 206 GLY A N 1
ATOM 1526 C CA . GLY A 1 206 ? -15.906 39.605 48.065 1.00 40.66 206 GLY A CA 1
ATOM 1527 C C . GLY A 1 206 ? -16.299 39.017 46.722 1.00 40.66 206 GLY A C 1
ATOM 1528 O O . GLY A 1 206 ? -15.457 38.281 46.171 1.00 40.66 206 GLY A O 1
#

Sequence (206 aa):
MAWILVLTLAATLLGGGGVAYASDTALPGDMLYPVKMTVEDVRLGLANDAGDMDLLFGAVEARLAEIDALIGRGRPDDMQVAAQLFDEQLQELLQVQARTQVQDGERLQLMIQECEQLMIKLQQGEPGENAVAMQLRYILRQNMPEDKEPSGPEGGNAGESQKPDDAGMPPEDKGPQEPKKPDDPGEGLAPGNGANNGDDNGNNGG

Secondary structure (DSSP, 8-state):
-HHHHHHHHHHHS-SSHHHHHHHTTPPTTSTTHHHHHHHHHHHHHH--HHHHHHHHHHHHHHHHHHHHHHHTTT-HHHHHHHHHHHHHHHHHHHHHHHHH----HHHHHHHHHHHHHHHHHHHTS-HHHHHHHHHHHHHHHHHS--------------------------------------------------------------